Protein AF-A0A5J4VAH8-F1 (afdb_monomer)

Sequence (202 aa):
MVKESDIDEFEQAAEVLLKDISCELILAADEFYYQQFADSRIYVIIVKASDKFKKLHFPVDHSEKRLSIMAGAALSNDIHLSYVIVKQPLNIDKFKVAGVGDGIDVVPVEGEGTNMTTALHVNRLEKIVVPQVEKTRKRLKLSNETCALLYVDNCPSHTQDFKCAGYSQRWDDNGTCYEQVVHESLAAVREAIEADVLLIIN

Mean predicted aligned error: 11.88 Å

Organism: NCBI:txid222440

Radius of gyration: 21.64 Å; Cα contacts (8 Å, |Δi|>4): 263; chains: 1; bounding box: 50×42×66 Å

Secondary structure (DSSP, 8-state):
---HHHHHHHHHHHHHHHTT--GGGEEEEEEEEE-HHHHT--------GGGTTSPP------SS--EEEEEEEETT--BPPEEEEEESSP-HHHHHHTTPPBTTTEEEEEESSSS--HHHHHHHIIIIIHHHHHHHHHHHT--TTS--EEE----HHHHS--TTTTEEEEE-TTS-EEEEEE-S-HHHHHHHHHTT------

Foldseek 3Di:
DQDPVNVVVVVVVCCVVCPQADLLLAKEKEKDFDDCVQVPDDDDDDDDPVCPPPDDDDDGDPVARAKMWIWMAGSVRHTWAIEIEGEPPDDVVVCVVVVHDCLPRHPYDYDPGRDQALVSVVVCCVSIVVVSNVVVCVVVVHDLPRKGWYAYAQPCSNPPDPVPAQWDWDADPVGGTGTIIHRPDPPVVVVCVVPVPDDDDD

Solvent-accessible surface area (backbone atoms only — not comparable to full-atom values): 12219 Å² total; per-residue (Å²): 132,89,50,71,67,61,49,55,53,47,51,54,51,47,56,63,69,49,55,96,46,55,49,71,34,34,32,41,37,52,78,48,74,49,47,62,78,76,77,65,58,87,78,89,78,90,72,59,81,93,49,75,85,54,93,80,86,77,91,77,81,76,87,69,63,59,27,21,37,40,39,34,30,20,73,66,67,52,71,51,66,30,40,32,30,25,42,60,80,68,61,64,65,62,38,49,76,71,73,42,42,77,81,72,57,27,41,74,43,64,33,97,44,30,73,82,38,42,69,56,44,55,52,44,39,66,72,46,51,50,56,48,49,53,51,46,29,63,74,72,71,50,58,88,81,59,66,40,44,44,45,58,68,73,48,65,40,76,65,61,82,56,86,83,71,43,46,50,76,45,63,49,100,84,72,49,59,73,42,46,36,70,44,92,44,68,68,60,52,51,53,40,68,75,60,80,66,72,92,83,80,136

Nearest PDB structures (foldseek):
  5cr4-assembly1_A  TM=6.062E-01  e=2.561E-03  synthetic construct
  1vq1-assembly1_A  TM=4.730E-01  e=2.262E+00  Thermotoga maritima MSB8
  1sg9-assembly2_B  TM=2.851E-01  e=1.652E+00  Thermotoga maritima
  1vq1-assembly2_B  TM=2.886E-01  e=2.408E+00  Thermotoga maritima MSB8
  5l44-assembly2_B  TM=4.534E-01  e=5.449E+00  Astrosporangium hypotensionis K-26

pLDDT: mean 75.07, std 19.97, range [23.66, 95.94]

Structure (mmCIF, N/CA/C/O backbone):
data_AF-A0A5J4VAH8-F1
#
_entry.id   AF-A0A5J4VAH8-F1
#
loop_
_atom_site.group_PDB
_atom_site.id
_atom_site.type_symbol
_atom_site.label_atom_id
_atom_site.label_alt_id
_atom_site.label_comp_id
_atom_site.label_asym_id
_atom_site.label_entity_id
_atom_site.label_seq_id
_atom_site.pdbx_PDB_ins_code
_atom_site.Cartn_x
_atom_site.Cartn_y
_atom_site.Cartn_z
_atom_site.occupancy
_atom_site.B_iso_or_equiv
_atom_site.auth_seq_id
_atom_site.auth_comp_id
_atom_site.auth_asym_id
_atom_site.auth_atom_id
_atom_site.pdbx_PDB_model_num
ATOM 1 N N . MET A 1 1 ? 15.879 -18.354 11.701 1.00 52.25 1 MET A N 1
ATOM 2 C CA . MET A 1 1 ? 14.874 -19.424 11.854 1.00 52.25 1 MET A CA 1
ATOM 3 C C . MET A 1 1 ? 13.979 -18.965 12.984 1.00 52.25 1 MET A C 1
ATOM 5 O O . MET A 1 1 ? 14.528 -18.690 14.043 1.00 52.25 1 MET A O 1
ATOM 9 N N . VAL A 1 2 ? 12.692 -18.751 12.714 1.00 64.75 2 VAL A N 1
ATOM 10 C CA . VAL A 1 2 ? 11.717 -18.288 13.718 1.00 64.75 2 VAL A CA 1
ATOM 11 C C . VAL A 1 2 ? 11.535 -19.408 14.743 1.00 64.75 2 VAL A C 1
ATOM 13 O O . VAL A 1 2 ? 11.444 -20.573 14.343 1.00 64.75 2 VAL A O 1
ATOM 16 N N . LYS A 1 3 ? 11.589 -19.092 16.038 1.00 83.50 3 LYS A N 1
ATOM 17 C CA . LYS A 1 3 ? 11.353 -20.069 17.106 1.00 83.50 3 LYS A CA 1
ATOM 18 C C . LYS A 1 3 ? 9.853 -20.205 17.343 1.00 83.50 3 LYS A C 1
ATOM 20 O O . LYS A 1 3 ? 9.103 -19.273 17.105 1.00 83.50 3 LYS A O 1
ATOM 25 N N . GLU A 1 4 ? 9.435 -21.353 17.858 1.00 82.81 4 GLU A N 1
ATOM 26 C CA . GLU A 1 4 ? 8.035 -21.606 18.228 1.00 82.81 4 GLU A CA 1
ATOM 27 C C . GLU A 1 4 ? 7.532 -20.595 19.274 1.00 82.81 4 GLU A C 1
ATOM 29 O O . GLU A 1 4 ? 6.442 -20.063 19.129 1.00 82.81 4 GLU A O 1
ATOM 34 N N . SER A 1 5 ? 8.394 -20.197 20.219 1.00 76.12 5 SER A N 1
ATOM 35 C CA . SER A 1 5 ? 8.108 -19.113 21.171 1.00 76.12 5 SER A CA 1
ATOM 36 C C . SER A 1 5 ? 7.787 -17.777 20.499 1.00 76.12 5 SER A C 1
ATOM 38 O O . SER A 1 5 ? 6.912 -17.060 20.963 1.00 76.12 5 SER A O 1
ATOM 40 N N . ASP A 1 6 ? 8.472 -17.457 19.398 1.00 67.38 6 ASP A N 1
ATOM 41 C CA . ASP A 1 6 ? 8.257 -16.200 18.674 1.00 67.38 6 ASP A CA 1
ATOM 42 C C . ASP A 1 6 ? 6.887 -16.219 17.959 1.00 67.38 6 ASP A C 1
ATOM 44 O O . ASP A 1 6 ? 6.281 -15.174 17.732 1.00 67.38 6 ASP A O 1
ATOM 48 N N . ILE A 1 7 ? 6.393 -17.413 17.599 1.00 71.88 7 ILE A N 1
ATOM 49 C CA . ILE A 1 7 ? 5.064 -17.612 17.002 1.00 71.88 7 ILE A CA 1
ATOM 50 C C . ILE A 1 7 ? 3.987 -17.465 18.078 1.00 71.88 7 ILE A C 1
ATOM 52 O O . ILE A 1 7 ? 3.035 -16.721 17.867 1.00 71.88 7 ILE A O 1
ATOM 56 N N . ASP A 1 8 ? 4.159 -18.106 19.236 1.00 75.62 8 ASP A N 1
ATOM 57 C CA . ASP A 1 8 ? 3.203 -18.028 20.348 1.00 75.62 8 ASP A CA 1
ATOM 58 C C . ASP A 1 8 ? 3.044 -16.588 20.868 1.00 75.62 8 ASP A C 1
ATOM 60 O O . ASP A 1 8 ? 1.930 -16.141 21.153 1.00 75.62 8 ASP A O 1
ATOM 64 N N . GLU A 1 9 ? 4.151 -15.846 20.972 1.00 71.81 9 GLU A N 1
ATOM 65 C CA . GLU A 1 9 ? 4.146 -14.424 21.337 1.00 71.81 9 GLU A CA 1
ATOM 66 C C . GLU A 1 9 ? 3.391 -13.585 20.298 1.00 71.81 9 GLU A C 1
ATOM 68 O O . GLU A 1 9 ? 2.552 -12.754 20.655 1.00 71.81 9 GLU A O 1
ATOM 73 N N . PHE A 1 10 ? 3.632 -13.836 19.008 1.00 69.50 10 PHE A N 1
ATOM 74 C CA . PHE A 1 10 ? 2.924 -13.153 17.929 1.00 69.50 10 PHE A CA 1
ATOM 75 C C . PHE A 1 10 ? 1.423 -13.461 17.933 1.00 69.50 10 PHE A C 1
ATOM 77 O O . PHE A 1 10 ? 0.617 -12.546 17.777 1.00 69.50 10 PHE A O 1
ATOM 84 N N . GLU A 1 11 ? 1.028 -14.721 18.121 1.00 73.12 11 GLU A N 1
ATOM 85 C CA . GLU A 1 11 ? -0.381 -15.125 18.156 1.00 73.12 11 GLU A CA 1
ATOM 86 C C . GLU A 1 11 ? -1.122 -14.484 19.332 1.00 73.12 11 GLU A C 1
ATOM 88 O O . GLU A 1 11 ? -2.216 -13.951 19.143 1.00 73.12 11 GLU A O 1
ATOM 93 N N . GLN A 1 12 ? -0.510 -14.450 20.519 1.00 73.62 12 GLN A N 1
ATOM 94 C CA . GLN A 1 12 ? -1.087 -13.779 21.688 1.00 73.62 12 GLN A CA 1
ATOM 95 C C . GLN A 1 12 ? -1.220 -12.270 21.470 1.00 73.62 12 GLN A C 1
ATOM 97 O O . GLN A 1 12 ? -2.272 -11.692 21.753 1.00 73.62 12 GLN A O 1
ATOM 102 N N . ALA A 1 13 ? -0.181 -11.626 20.931 1.00 68.69 13 ALA A N 1
ATOM 103 C CA . ALA A 1 13 ? -0.234 -10.209 20.595 1.00 68.69 13 ALA A CA 1
ATOM 104 C C . ALA A 1 13 ? -1.329 -9.930 19.555 1.00 68.69 13 ALA A C 1
ATOM 106 O O . ALA A 1 13 ? -2.121 -9.006 19.730 1.00 68.69 13 ALA A O 1
ATOM 107 N N . ALA A 1 14 ? -1.428 -10.753 18.509 1.00 69.50 14 ALA A N 1
ATOM 108 C CA . ALA A 1 14 ? -2.456 -10.628 17.486 1.00 69.50 14 ALA A CA 1
ATOM 109 C C . ALA A 1 14 ? -3.865 -10.815 18.067 1.00 69.50 14 ALA A C 1
ATOM 111 O O . ALA A 1 14 ? -4.747 -10.016 17.770 1.00 69.50 14 ALA A O 1
ATOM 112 N N . GLU A 1 15 ? -4.092 -11.807 18.930 1.00 75.50 15 GLU A N 1
ATOM 113 C CA . GLU A 1 15 ? -5.398 -12.019 19.563 1.00 75.50 15 GLU A CA 1
ATOM 114 C C . GLU A 1 15 ? -5.832 -10.799 20.384 1.00 75.50 15 GLU A C 1
ATOM 116 O O . GLU A 1 15 ? -6.984 -10.372 20.298 1.00 75.50 15 GLU A O 1
ATOM 121 N N . VAL A 1 16 ? -4.908 -10.194 21.134 1.00 76.75 16 VAL A N 1
ATOM 122 C CA . VAL A 1 16 ? -5.182 -8.992 21.932 1.00 76.75 16 VAL A CA 1
ATOM 123 C C . VAL A 1 16 ? -5.398 -7.761 21.049 1.00 76.75 16 VAL A C 1
ATOM 125 O O . VAL A 1 16 ? -6.334 -7.002 21.297 1.00 76.75 16 VAL A O 1
ATOM 128 N N . LEU A 1 17 ? -4.565 -7.557 20.024 1.00 69.12 17 LEU A N 1
ATOM 129 C CA . LEU A 1 17 ? -4.606 -6.378 19.148 1.00 69.12 17 LEU A CA 1
ATOM 130 C C . LEU A 1 17 ? -5.814 -6.378 18.212 1.00 69.12 17 LEU A C 1
ATOM 132 O O . LEU A 1 17 ? -6.392 -5.327 17.946 1.00 69.12 17 LEU A O 1
ATOM 136 N N . LEU A 1 18 ? -6.196 -7.550 17.711 1.00 79.06 18 LEU A N 1
ATOM 137 C CA . LEU A 1 18 ? -7.311 -7.710 16.780 1.00 79.06 18 LEU A CA 1
ATOM 138 C C . LEU A 1 18 ? -8.657 -7.827 17.492 1.00 79.06 18 LEU A C 1
ATOM 140 O O . LEU A 1 18 ? -9.705 -7.781 16.839 1.00 79.06 18 LEU A O 1
ATOM 144 N N . LYS A 1 19 ? -8.643 -7.971 18.820 1.00 80.94 19 LYS A N 1
ATOM 145 C CA . LYS A 1 19 ? -9.853 -8.039 19.626 1.00 80.94 19 LYS A CA 1
ATOM 146 C C . LYS A 1 19 ? -10.717 -6.807 19.368 1.00 80.94 19 LYS A C 1
ATOM 148 O O . LYS A 1 19 ? -10.255 -5.674 19.435 1.00 80.94 19 LYS A O 1
ATOM 153 N N . ASP A 1 20 ? -11.987 -7.053 19.071 1.00 84.56 20 ASP A N 1
ATOM 154 C CA . ASP A 1 20 ? -13.002 -6.026 18.813 1.00 84.56 20 ASP A CA 1
ATOM 155 C C . ASP A 1 20 ? -12.782 -5.173 17.538 1.00 84.56 20 ASP A C 1
ATOM 157 O O . ASP A 1 20 ? -13.547 -4.235 17.292 1.00 84.56 20 ASP A O 1
ATOM 161 N N . ILE A 1 21 ? -11.818 -5.520 16.670 1.00 85.69 21 ILE A N 1
ATOM 162 C CA . ILE A 1 21 ? -11.663 -4.914 15.337 1.00 85.69 21 ILE A CA 1
ATOM 163 C C . ILE A 1 21 ? -12.368 -5.783 14.287 1.00 85.69 21 ILE A C 1
ATOM 165 O O . ILE A 1 21 ? -12.089 -6.970 14.131 1.00 85.69 21 ILE A O 1
ATOM 169 N N . SER A 1 22 ? -13.282 -5.180 13.522 1.00 90.38 22 SER A N 1
ATOM 170 C CA . SER A 1 22 ? -13.949 -5.859 12.401 1.00 90.38 22 SER A CA 1
ATOM 171 C C . SER A 1 22 ? -12.930 -6.277 11.340 1.00 90.38 22 SER A C 1
ATOM 173 O O . SER A 1 22 ? -12.066 -5.481 10.976 1.00 90.38 22 SER A O 1
ATOM 175 N N . CYS A 1 23 ? -13.063 -7.470 10.756 1.00 92.69 23 CYS A N 1
ATOM 176 C CA . CYS A 1 23 ? -12.150 -7.944 9.705 1.00 92.69 23 CYS A CA 1
ATOM 177 C C . CYS A 1 23 ? -12.138 -7.059 8.439 1.00 92.69 23 CYS A C 1
ATOM 179 O O . CYS A 1 23 ? -11.172 -7.034 7.683 1.00 92.69 23 CYS A O 1
ATOM 181 N N . GLU A 1 24 ? -13.190 -6.275 8.222 1.00 93.94 24 GLU A N 1
ATOM 182 C CA . GLU A 1 24 ? -13.323 -5.249 7.187 1.00 93.94 24 GLU A CA 1
ATOM 183 C C . GLU A 1 24 ? -12.497 -3.984 7.476 1.00 93.94 24 GLU A C 1
ATOM 185 O O . GLU A 1 24 ? -12.266 -3.184 6.570 1.00 93.94 24 GLU A O 1
ATOM 190 N N . LEU A 1 25 ? -12.076 -3.791 8.729 1.00 90.00 25 LEU A N 1
ATOM 191 C CA . LEU A 1 25 ? -11.219 -2.700 9.200 1.00 90.00 25 LEU A CA 1
ATOM 192 C C . LEU A 1 25 ? -9.787 -3.163 9.511 1.00 90.00 25 LEU A C 1
ATOM 194 O O . LEU A 1 25 ? -8.971 -2.343 9.923 1.00 90.00 25 LEU A O 1
ATOM 198 N N . ILE A 1 26 ? -9.476 -4.444 9.289 1.00 90.12 26 ILE A N 1
ATOM 199 C CA . ILE A 1 26 ? -8.111 -4.978 9.304 1.00 90.12 26 ILE A CA 1
ATOM 200 C C . ILE A 1 26 ? -7.623 -5.004 7.861 1.00 90.12 26 ILE A C 1
ATOM 202 O O . ILE A 1 26 ? -8.075 -5.820 7.060 1.00 90.12 26 ILE A O 1
ATOM 206 N N . LEU A 1 27 ? -6.723 -4.093 7.521 1.00 90.12 27 LEU A N 1
ATOM 207 C CA . LEU A 1 27 ? -6.193 -3.892 6.182 1.00 90.12 27 LEU A CA 1
ATOM 208 C C . LEU A 1 27 ? -4.768 -4.425 6.122 1.00 90.12 27 LEU A C 1
ATOM 210 O O . LEU A 1 27 ? -3.963 -4.122 6.993 1.00 90.12 27 LEU A O 1
ATOM 214 N N . ALA A 1 28 ? -4.435 -5.162 5.073 1.00 91.00 28 ALA A N 1
ATOM 215 C CA . ALA A 1 28 ? -3.066 -5.533 4.750 1.00 91.00 28 ALA A CA 1
ATOM 216 C C . ALA A 1 28 ? -2.692 -4.922 3.405 1.00 91.00 28 ALA A C 1
ATOM 218 O O . ALA A 1 28 ? -3.499 -4.906 2.469 1.00 91.00 28 ALA A O 1
ATOM 219 N N . ALA A 1 29 ? -1.481 -4.391 3.305 1.00 91.88 29 ALA A N 1
ATOM 220 C CA . ALA A 1 29 ? -0.979 -3.832 2.069 1.00 91.88 29 ALA A CA 1
ATOM 221 C C . ALA A 1 29 ? 0.525 -4.021 1.931 1.00 91.88 29 ALA A C 1
ATOM 223 O O . ALA A 1 29 ? 1.253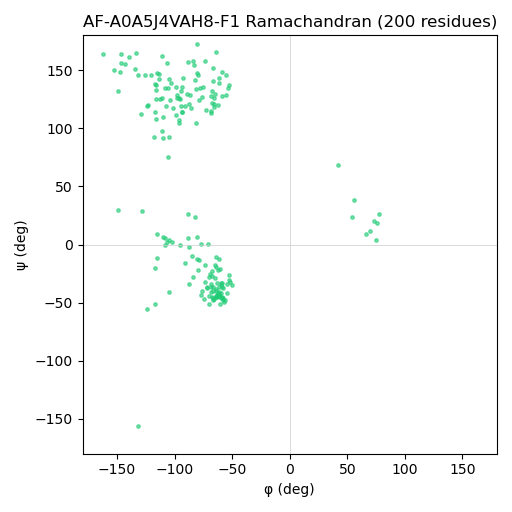 -3.992 2.919 1.00 91.88 29 ALA A O 1
ATOM 224 N N . ASP A 1 30 ? 0.967 -4.162 0.689 1.00 93.75 30 ASP A N 1
ATOM 225 C CA . ASP A 1 30 ? 2.370 -4.360 0.355 1.00 93.75 30 ASP A CA 1
ATOM 226 C C . ASP A 1 30 ? 2.721 -3.700 -0.984 1.00 93.75 30 ASP A C 1
ATOM 228 O O . ASP A 1 30 ? 1.850 -3.461 -1.836 1.00 93.75 30 ASP A O 1
ATOM 232 N N . GLU A 1 31 ? 4.005 -3.384 -1.146 1.00 91.62 31 GLU A N 1
ATOM 233 C CA . GLU A 1 31 ? 4.573 -2.757 -2.332 1.00 91.62 31 GLU A CA 1
ATOM 234 C C . GLU A 1 31 ? 5.204 -3.821 -3.235 1.00 91.62 31 GLU A C 1
ATOM 236 O O . GLU A 1 31 ? 6.068 -4.595 -2.826 1.00 91.62 31 GLU A O 1
ATOM 241 N N . PHE A 1 32 ? 4.842 -3.818 -4.516 1.00 89.75 32 PHE A N 1
ATOM 242 C CA . PHE A 1 32 ? 5.535 -4.614 -5.519 1.00 89.75 32 PHE A CA 1
ATOM 243 C C . PHE A 1 32 ? 5.871 -3.798 -6.761 1.00 89.75 32 PHE A C 1
ATOM 245 O O . PHE A 1 32 ? 5.139 -2.913 -7.209 1.00 89.75 32 PHE A O 1
ATOM 252 N N . TYR A 1 33 ? 7.012 -4.133 -7.356 1.00 87.62 33 TYR A N 1
ATOM 253 C CA . TYR A 1 33 ? 7.509 -3.462 -8.546 1.00 87.62 33 TYR A CA 1
ATOM 254 C C . TYR A 1 33 ? 7.065 -4.205 -9.790 1.00 87.62 33 TYR A C 1
ATOM 256 O O . TYR A 1 33 ? 7.191 -5.426 -9.885 1.00 87.62 33 TYR A O 1
ATOM 264 N N . TYR A 1 34 ? 6.594 -3.454 -10.779 1.00 81.06 34 TYR A N 1
ATOM 265 C CA . TYR A 1 34 ? 6.201 -4.025 -12.052 1.00 81.06 34 TYR A CA 1
ATOM 266 C C . TYR A 1 34 ? 7.146 -3.573 -13.157 1.00 81.06 34 TYR A C 1
ATOM 268 O O . TYR A 1 34 ? 7.351 -2.379 -13.404 1.00 81.06 34 TYR A O 1
ATOM 276 N N . GLN A 1 35 ? 7.712 -4.553 -13.858 1.00 73.75 35 GLN A N 1
ATOM 277 C CA . GLN A 1 35 ? 8.656 -4.321 -14.944 1.00 73.75 35 GLN A CA 1
ATOM 278 C C . GLN A 1 35 ? 8.266 -5.070 -16.223 1.00 73.75 35 GLN A C 1
ATOM 280 O O . GLN A 1 35 ? 9.126 -5.334 -17.052 1.00 73.75 35 GLN A O 1
ATOM 285 N N . GLN A 1 36 ? 6.972 -5.324 -16.462 1.00 63.09 36 GLN A N 1
ATOM 286 C CA . GLN A 1 36 ? 6.502 -6.124 -17.606 1.00 63.09 36 GLN A CA 1
ATOM 287 C C .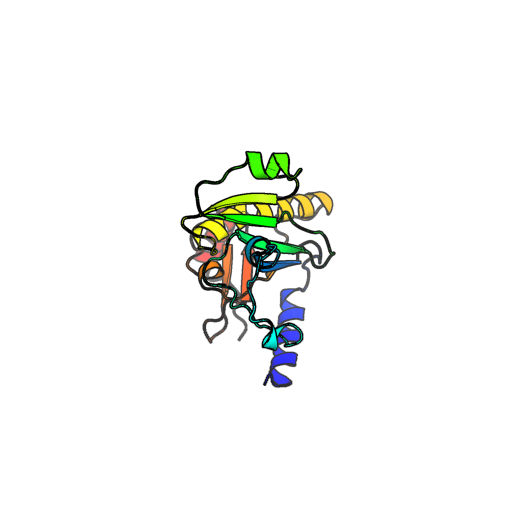 GLN A 1 36 ? 7.084 -5.693 -18.953 1.00 63.09 36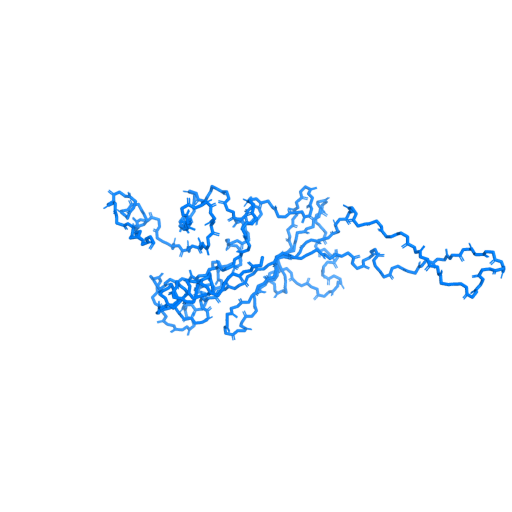 GLN A C 1
ATOM 289 O O . GLN A 1 36 ? 7.362 -6.544 -19.790 1.00 63.09 36 GLN A O 1
ATOM 294 N N . PHE A 1 37 ? 7.334 -4.399 -19.186 1.00 55.00 37 PHE A N 1
ATOM 295 C CA . PHE A 1 37 ? 7.988 -3.990 -20.429 1.00 55.00 37 PHE A CA 1
ATOM 296 C C . PHE A 1 37 ? 9.456 -4.426 -20.516 1.00 55.00 37 PHE A C 1
ATOM 298 O O . PHE A 1 37 ? 9.949 -4.520 -21.618 1.00 55.00 37 PHE A O 1
ATOM 305 N N . ALA A 1 38 ? 10.203 -4.650 -19.438 1.00 58.16 38 ALA A N 1
ATOM 306 C CA . ALA A 1 38 ? 11.508 -5.320 -19.501 1.00 58.16 38 ALA A CA 1
ATOM 307 C C . ALA A 1 38 ? 11.345 -6.837 -19.697 1.00 58.16 38 ALA A C 1
ATOM 309 O O . ALA A 1 38 ? 12.038 -7.413 -20.531 1.00 58.16 38 ALA A O 1
ATOM 310 N N . ASP A 1 39 ? 10.366 -7.443 -19.024 1.00 59.44 39 ASP A N 1
ATOM 311 C CA . ASP A 1 39 ? 10.211 -8.903 -18.976 1.00 59.44 39 ASP A CA 1
ATOM 312 C C . ASP A 1 39 ? 9.546 -9.513 -20.223 1.00 59.44 39 ASP A C 1
ATOM 314 O O . ASP A 1 39 ? 9.722 -10.695 -20.508 1.00 59.44 39 ASP A O 1
ATOM 318 N N . SER A 1 40 ? 8.783 -8.724 -20.989 1.00 61.53 40 SER A N 1
ATOM 319 C CA . SER A 1 40 ? 7.972 -9.212 -22.119 1.00 61.53 40 SER A CA 1
ATOM 320 C C . SER A 1 40 ? 8.395 -8.695 -23.498 1.00 61.53 40 SER A C 1
ATOM 322 O O . SER A 1 40 ? 7.676 -8.916 -24.477 1.00 61.53 40 SER A O 1
ATOM 324 N N . ARG A 1 41 ? 9.549 -8.013 -23.636 1.00 64.19 41 ARG A N 1
ATOM 325 C CA . ARG A 1 41 ? 9.975 -7.557 -24.976 1.00 64.19 41 ARG A CA 1
ATOM 326 C C . ARG A 1 41 ? 10.316 -8.739 -25.862 1.00 64.19 41 ARG A C 1
ATOM 328 O O . ARG A 1 41 ? 11.008 -9.673 -25.466 1.00 64.19 41 ARG A O 1
ATOM 335 N N . ILE A 1 42 ? 9.918 -8.616 -27.121 1.00 67.00 42 ILE A N 1
ATOM 336 C CA . ILE A 1 42 ? 10.449 -9.451 -28.189 1.00 67.00 42 ILE A CA 1
ATOM 337 C C . ILE A 1 42 ? 11.878 -8.979 -28.467 1.00 67.00 42 ILE A C 1
ATOM 339 O O . ILE A 1 42 ? 12.094 -7.851 -28.913 1.00 67.00 42 ILE A O 1
ATOM 343 N N . TYR A 1 43 ? 12.853 -9.848 -28.210 1.00 66.44 43 TYR A N 1
ATOM 344 C CA . TYR A 1 43 ? 14.249 -9.618 -28.565 1.00 66.44 43 TYR A CA 1
ATOM 345 C C . TYR A 1 43 ? 14.573 -10.343 -29.872 1.00 66.44 43 TYR A C 1
ATOM 347 O O . TYR A 1 43 ? 14.374 -11.552 -29.991 1.00 66.44 43 TYR A O 1
ATOM 355 N N . VAL A 1 44 ? 15.107 -9.614 -30.854 1.00 76.62 44 VAL A N 1
ATOM 356 C CA . VAL A 1 44 ? 15.743 -10.230 -32.025 1.00 76.62 44 VAL A CA 1
ATOM 357 C C . VAL A 1 44 ? 17.191 -10.515 -31.661 1.00 76.62 44 VAL A C 1
ATOM 359 O O . VAL A 1 44 ? 17.954 -9.598 -31.364 1.00 76.62 44 VAL A O 1
ATOM 362 N N . ILE A 1 45 ? 17.564 -11.791 -31.663 1.00 72.56 45 ILE A N 1
ATOM 363 C CA . ILE A 1 45 ? 18.880 -12.243 -31.212 1.00 72.56 45 ILE A CA 1
ATOM 364 C C . ILE A 1 45 ? 19.622 -12.869 -32.391 1.00 72.56 45 ILE A C 1
ATOM 366 O O . ILE A 1 45 ? 19.112 -13.764 -33.064 1.00 72.56 45 ILE A O 1
ATOM 370 N N . ILE A 1 46 ? 20.829 -12.376 -32.672 1.00 81.62 46 ILE A N 1
ATOM 371 C CA . ILE A 1 46 ? 21.706 -12.960 -33.690 1.00 81.62 46 ILE A CA 1
ATOM 372 C C . ILE A 1 46 ? 22.633 -13.937 -32.976 1.00 81.62 46 ILE A C 1
ATOM 374 O O . ILE A 1 46 ? 23.455 -13.539 -32.152 1.00 81.62 46 ILE A O 1
ATOM 378 N N . VAL A 1 47 ? 22.487 -15.223 -33.283 1.00 82.06 47 VAL A N 1
ATOM 379 C CA . VAL A 1 47 ? 23.254 -16.308 -32.660 1.00 82.06 47 VAL A CA 1
ATOM 380 C C . VAL A 1 47 ? 24.137 -16.977 -33.702 1.00 82.06 47 VAL A C 1
ATOM 382 O O . VAL A 1 47 ? 23.772 -17.067 -34.877 1.00 82.06 47 VAL A O 1
ATOM 385 N N . LYS A 1 48 ? 25.311 -17.467 -33.291 1.00 85.62 48 LYS A N 1
ATOM 386 C CA . LYS A 1 48 ? 26.141 -18.293 -34.176 1.00 85.62 48 LYS A CA 1
ATOM 387 C C . LYS A 1 48 ? 25.366 -19.556 -34.543 1.00 85.62 48 LYS A C 1
ATOM 389 O O . LYS A 1 48 ? 24.686 -20.135 -33.699 1.00 85.62 48 LYS A O 1
ATOM 394 N N . ALA A 1 49 ? 25.522 -20.028 -35.780 1.00 88.12 49 ALA A N 1
ATOM 395 C CA . ALA A 1 49 ? 24.851 -21.244 -36.245 1.00 88.12 49 ALA A CA 1
ATOM 396 C C . ALA A 1 49 ? 25.125 -22.461 -35.334 1.00 88.12 49 ALA A C 1
ATOM 398 O O . ALA A 1 49 ? 24.232 -23.276 -35.111 1.00 88.12 49 ALA A O 1
ATOM 399 N N . SER A 1 50 ? 26.326 -22.534 -34.748 1.00 93.12 50 SER A N 1
ATOM 400 C CA . SER A 1 50 ? 26.738 -23.570 -33.789 1.00 93.12 50 SER A CA 1
ATOM 401 C C . SER A 1 50 ? 25.954 -23.576 -32.473 1.00 93.12 50 SER A C 1
ATOM 403 O O . SER A 1 50 ? 25.968 -24.578 -31.763 1.00 93.12 50 SER A O 1
ATOM 405 N N . ASP A 1 51 ? 25.282 -22.477 -32.131 1.00 89.06 51 ASP A N 1
ATOM 406 C CA . ASP A 1 51 ? 24.611 -22.285 -30.843 1.00 89.06 51 ASP A CA 1
ATOM 407 C C . ASP A 1 51 ? 23.078 -22.281 -30.970 1.00 89.06 51 ASP A C 1
ATOM 409 O O . ASP A 1 51 ? 22.386 -22.069 -29.979 1.00 89.06 51 ASP A O 1
ATOM 413 N N . LYS A 1 52 ? 22.531 -22.573 -32.162 1.00 84.06 52 LYS A N 1
ATOM 414 C CA . LYS A 1 52 ? 21.086 -22.515 -32.469 1.00 84.06 52 LYS A CA 1
ATOM 415 C C . LYS A 1 52 ? 20.199 -23.312 -31.500 1.00 84.06 52 LYS A C 1
ATOM 417 O O . LYS A 1 52 ? 19.051 -22.940 -31.287 1.00 84.06 52 LYS A O 1
ATOM 422 N N . PHE A 1 53 ? 20.716 -24.405 -30.938 1.00 86.81 53 PHE A N 1
ATOM 423 C CA . PHE A 1 53 ? 19.978 -25.285 -30.023 1.00 86.81 53 PHE A CA 1
ATOM 424 C C . PHE A 1 53 ? 20.439 -25.180 -28.567 1.00 86.81 53 PHE A C 1
ATOM 426 O O . PHE A 1 53 ? 19.993 -25.954 -27.721 1.00 86.81 53 PHE A O 1
ATOM 433 N N . LYS A 1 54 ? 21.350 -24.255 -28.254 1.00 89.31 54 LYS A N 1
ATOM 434 C CA . LYS A 1 54 ? 21.793 -24.046 -26.876 1.00 89.31 54 LYS A CA 1
ATOM 435 C C . LYS A 1 54 ? 20.776 -23.200 -26.125 1.00 89.31 54 LYS A C 1
ATOM 437 O O . LYS A 1 54 ? 20.154 -22.301 -26.687 1.00 89.31 54 LYS A O 1
ATOM 442 N N . LYS A 1 55 ? 20.650 -23.460 -24.823 1.00 86.44 55 LYS A N 1
ATOM 443 C CA . LYS A 1 55 ? 19.942 -22.558 -23.916 1.00 86.44 55 LYS A CA 1
ATOM 444 C C . LYS A 1 55 ? 20.732 -21.252 -23.830 1.00 86.44 55 LYS A C 1
ATOM 446 O O . LYS A 1 55 ? 21.906 -21.265 -23.464 1.00 86.44 55 LYS A O 1
ATOM 451 N N . LEU A 1 56 ? 20.093 -20.147 -24.195 1.00 80.38 56 LEU A N 1
ATOM 452 C CA . LEU A 1 56 ? 20.674 -18.810 -24.135 1.00 80.38 56 LEU A CA 1
ATOM 453 C C . LEU A 1 56 ? 20.102 -18.074 -22.928 1.00 80.38 56 LEU A C 1
ATOM 455 O O . LEU A 1 56 ? 18.910 -18.174 -22.642 1.00 80.38 56 LEU A O 1
ATOM 459 N N . HIS A 1 57 ? 20.963 -17.345 -22.227 1.00 80.56 57 HIS A N 1
ATOM 460 C CA . HIS A 1 57 ? 20.586 -16.511 -21.094 1.00 80.56 57 HIS A CA 1
ATOM 461 C C . HIS A 1 57 ? 20.748 -15.047 -21.497 1.00 80.56 57 HIS A C 1
ATOM 463 O O . HIS A 1 57 ? 21.820 -14.653 -21.956 1.00 80.56 57 HIS A O 1
ATOM 469 N N . PHE A 1 58 ? 19.686 -14.260 -21.332 1.00 73.50 58 PHE A N 1
ATOM 470 C CA . PHE A 1 58 ? 19.707 -12.821 -21.576 1.00 73.50 58 PHE A CA 1
ATOM 471 C C . PHE A 1 58 ? 19.743 -12.091 -20.239 1.00 73.50 58 PHE A C 1
ATOM 473 O O . PHE A 1 58 ? 18.872 -12.347 -19.406 1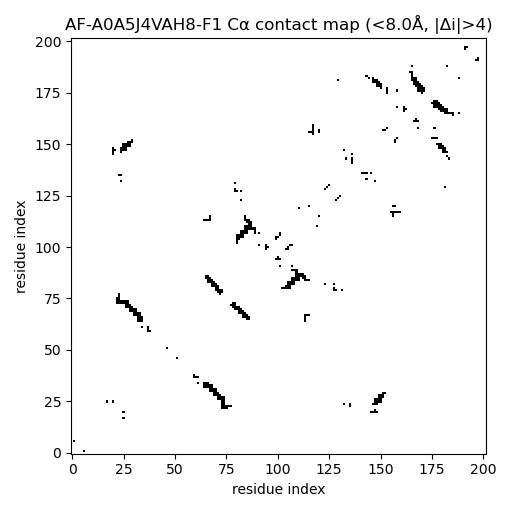.00 73.50 58 PHE A O 1
ATOM 480 N N . PRO A 1 59 ? 20.730 -11.209 -20.007 1.00 72.69 59 PRO A N 1
ATOM 481 C CA . PRO A 1 59 ? 20.704 -10.362 -18.832 1.00 72.69 59 PRO A CA 1
ATOM 482 C C . PRO A 1 59 ? 19.547 -9.371 -18.979 1.00 72.69 59 PRO A C 1
ATOM 484 O O . PRO A 1 59 ? 19.485 -8.615 -19.950 1.00 72.69 59 PRO A O 1
ATOM 487 N N . VAL A 1 60 ? 18.626 -9.398 -18.020 1.00 70.62 60 VAL A N 1
ATOM 488 C CA . VAL A 1 60 ? 17.596 -8.372 -17.870 1.00 70.62 60 VAL A CA 1
ATOM 489 C C . VAL A 1 60 ? 18.100 -7.385 -16.829 1.00 70.62 60 VAL A C 1
ATOM 491 O O . VAL A 1 60 ? 18.514 -7.772 -15.737 1.00 70.62 60 VAL A O 1
ATOM 494 N N . ASP A 1 61 ? 18.117 -6.108 -17.199 1.00 70.31 61 ASP A N 1
ATOM 495 C CA . ASP A 1 61 ? 18.466 -5.041 -16.273 1.00 70.31 61 ASP A CA 1
ATOM 496 C C . ASP A 1 61 ? 17.248 -4.684 -15.411 1.00 70.31 61 ASP A C 1
ATOM 498 O O . ASP A 1 61 ? 16.302 -4.025 -15.856 1.00 70.31 61 ASP A O 1
ATOM 502 N N . HIS A 1 62 ? 17.286 -5.140 -14.163 1.00 66.25 62 HIS A N 1
ATOM 503 C CA . HIS A 1 62 ? 16.274 -4.847 -13.152 1.00 66.25 62 HIS A CA 1
ATOM 504 C C . HIS A 1 62 ? 16.564 -3.560 -12.365 1.00 66.25 62 HIS A C 1
ATOM 506 O O . HIS A 1 62 ? 15.840 -3.245 -11.422 1.00 66.25 62 HIS A O 1
ATOM 512 N N . SER A 1 63 ? 17.603 -2.796 -12.727 1.00 68.81 63 SER A N 1
ATOM 513 C CA . SER A 1 63 ? 17.951 -1.561 -12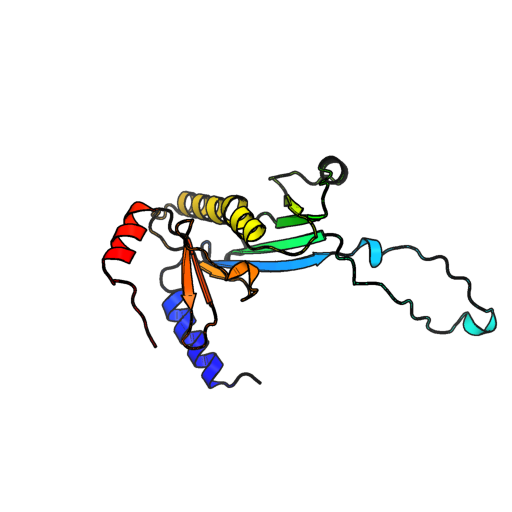.014 1.00 68.81 63 SER A CA 1
ATOM 514 C C . SER A 1 63 ? 16.904 -0.456 -12.186 1.00 68.81 63 SER A C 1
ATOM 516 O O . SER A 1 63 ? 16.731 0.367 -11.287 1.00 68.81 63 SER A O 1
ATOM 518 N N . GLU A 1 64 ? 16.150 -0.454 -13.293 1.00 64.88 64 GLU A N 1
ATOM 519 C CA . GLU A 1 64 ? 15.118 0.552 -13.556 1.00 64.88 64 GLU A CA 1
ATOM 520 C C . GLU A 1 64 ? 13.700 -0.001 -13.340 1.00 64.88 64 GLU A C 1
ATOM 522 O O . GLU A 1 64 ? 13.049 -0.535 -14.249 1.00 64.88 64 GLU A O 1
ATOM 527 N N . LYS A 1 65 ? 13.195 0.179 -12.115 1.00 66.69 65 LYS A N 1
ATOM 528 C CA . LYS A 1 65 ? 11.784 -0.017 -11.756 1.00 66.69 65 LYS A CA 1
ATOM 529 C C . LYS A 1 65 ? 10.914 0.968 -12.540 1.00 66.69 65 LYS A C 1
ATOM 531 O O . LYS A 1 65 ? 11.077 2.182 -12.411 1.00 66.69 65 LYS A O 1
ATOM 536 N N . ARG A 1 66 ? 9.981 0.456 -13.346 1.00 75.69 66 ARG A N 1
ATOM 537 C CA . ARG A 1 66 ? 9.168 1.280 -14.265 1.00 75.69 66 ARG A CA 1
ATOM 538 C C . ARG A 1 66 ? 7.906 1.834 -13.632 1.00 75.69 66 ARG A C 1
ATOM 540 O O . ARG A 1 66 ? 7.498 2.941 -13.969 1.00 75.69 66 ARG A O 1
ATOM 547 N N . LEU A 1 67 ? 7.318 1.070 -12.726 1.00 85.88 67 LEU A N 1
ATOM 548 C CA . LEU A 1 67 ? 6.245 1.513 -11.857 1.00 85.88 67 LEU A CA 1
ATOM 549 C C . LEU A 1 67 ? 6.281 0.685 -10.574 1.00 85.88 67 LEU A C 1
ATOM 551 O O . LEU A 1 67 ? 6.710 -0.475 -10.590 1.00 85.88 67 LEU A O 1
ATOM 555 N N . SER A 1 68 ? 5.845 1.296 -9.485 1.00 91.62 68 SER A N 1
ATOM 556 C CA . SER A 1 68 ? 5.590 0.601 -8.231 1.00 91.62 68 SER A CA 1
ATOM 557 C C . SER A 1 68 ? 4.106 0.623 -7.927 1.00 91.62 68 SER A C 1
ATOM 559 O O . SER A 1 68 ? 3.424 1.606 -8.227 1.00 91.62 68 SER A O 1
ATOM 561 N N . ILE A 1 69 ? 3.605 -0.475 -7.377 1.00 93.31 69 ILE A N 1
ATOM 562 C CA . ILE A 1 69 ? 2.211 -0.631 -6.996 1.00 93.31 69 ILE A CA 1
ATOM 563 C C . ILE A 1 69 ? 2.172 -0.986 -5.520 1.00 93.31 69 ILE A C 1
ATOM 565 O O . ILE A 1 69 ? 2.675 -2.029 -5.117 1.00 93.31 69 ILE A O 1
ATOM 569 N N . MET A 1 70 ? 1.520 -0.139 -4.733 1.00 94.19 70 MET A N 1
ATOM 570 C CA . MET A 1 70 ? 1.116 -0.478 -3.377 1.00 94.19 70 MET A CA 1
ATOM 571 C C . MET A 1 70 ? -0.337 -0.940 -3.435 1.00 94.19 70 MET A C 1
ATOM 573 O O . MET A 1 70 ? -1.255 -0.131 -3.623 1.00 94.19 70 MET A O 1
ATOM 577 N N . ALA A 1 71 ? -0.540 -2.248 -3.319 1.00 93.56 71 ALA A N 1
ATOM 578 C CA . ALA A 1 71 ? -1.861 -2.859 -3.304 1.00 93.56 71 ALA A CA 1
ATOM 579 C C . ALA A 1 71 ? -2.206 -3.309 -1.889 1.00 93.56 71 ALA A C 1
ATOM 581 O O . ALA A 1 71 ? -1.332 -3.544 -1.060 1.00 93.56 71 ALA A O 1
ATOM 582 N N . GLY A 1 72 ? -3.495 -3.433 -1.606 1.00 92.69 72 GLY A N 1
ATOM 583 C CA . GLY A 1 72 ? -3.936 -3.960 -0.330 1.00 92.69 72 GLY A CA 1
ATOM 584 C C . GLY A 1 72 ? -5.378 -4.414 -0.361 1.00 92.69 72 GLY A C 1
ATOM 585 O O . GLY A 1 72 ? -6.147 -4.046 -1.251 1.00 92.69 72 GLY A O 1
ATOM 586 N N . ALA A 1 73 ? -5.733 -5.195 0.644 1.00 94.81 73 ALA A N 1
ATOM 587 C CA . ALA A 1 73 ? -7.078 -5.690 0.859 1.00 94.81 73 ALA A CA 1
ATOM 588 C C . ALA A 1 73 ? -7.384 -5.718 2.356 1.00 94.81 73 ALA A C 1
ATOM 590 O O . ALA A 1 73 ? -6.480 -5.785 3.191 1.00 94.81 73 ALA A O 1
ATOM 591 N N . ALA A 1 74 ? -8.663 -5.653 2.695 1.00 94.00 74 ALA A N 1
ATOM 592 C CA . ALA A 1 74 ? -9.120 -5.997 4.028 1.00 94.00 74 ALA A CA 1
ATOM 593 C C . ALA A 1 74 ? -9.078 -7.519 4.228 1.00 94.00 74 ALA A C 1
ATOM 595 O O . ALA A 1 74 ? -9.182 -8.280 3.264 1.00 94.00 74 ALA A O 1
ATOM 596 N N . LEU A 1 75 ? -9.020 -7.979 5.477 1.00 92.25 75 LEU A N 1
ATOM 597 C CA . LEU A 1 75 ? -9.093 -9.407 5.812 1.00 92.25 75 LEU A CA 1
ATOM 598 C C . LEU A 1 75 ? -10.433 -10.042 5.385 1.00 92.25 75 LEU A C 1
ATOM 600 O O . LEU A 1 75 ? -10.519 -11.242 5.146 1.00 92.25 75 LEU A O 1
ATOM 604 N N . SER A 1 76 ? -11.466 -9.218 5.208 1.00 92.56 76 SER A N 1
ATOM 605 C CA . SER A 1 76 ? -12.744 -9.585 4.575 1.00 92.56 76 SER A CA 1
ATOM 606 C C . SER A 1 76 ? -12.680 -9.827 3.053 1.00 92.56 76 SER A C 1
ATOM 608 O O . SER A 1 76 ? -13.703 -10.145 2.449 1.00 92.56 76 SER A O 1
ATOM 610 N N . ASN A 1 77 ? -11.503 -9.695 2.428 1.00 89.25 77 ASN A N 1
ATOM 611 C CA . ASN A 1 77 ? -11.247 -9.709 0.980 1.00 89.25 77 ASN A CA 1
ATOM 612 C C . ASN A 1 77 ? -11.771 -8.496 0.190 1.00 89.25 77 ASN A C 1
ATOM 614 O O . ASN A 1 77 ? -11.753 -8.519 -1.043 1.00 89.25 77 ASN A O 1
ATOM 618 N N . ASP A 1 78 ? -12.193 -7.417 0.855 1.00 90.06 78 ASP A N 1
ATOM 619 C CA . ASP A 1 78 ? -12.482 -6.153 0.171 1.00 90.06 78 ASP A CA 1
ATOM 620 C C . ASP A 1 78 ? -11.172 -5.535 -0.357 1.00 90.06 78 ASP A C 1
ATOM 622 O O . ASP A 1 78 ? -10.301 -5.133 0.414 1.00 90.06 78 ASP A O 1
ATOM 626 N N . ILE A 1 79 ? -11.018 -5.467 -1.683 1.00 88.38 79 ILE A N 1
ATOM 627 C CA . ILE A 1 79 ? -9.812 -4.945 -2.345 1.00 88.38 79 ILE A CA 1
ATOM 628 C C . ILE A 1 79 ? -9.850 -3.413 -2.382 1.00 88.38 79 ILE A C 1
ATOM 630 O O . ILE A 1 79 ? -10.860 -2.810 -2.755 1.00 88.38 79 ILE A O 1
ATOM 634 N N . HIS A 1 80 ? -8.733 -2.775 -2.030 1.00 85.75 80 HIS A N 1
ATOM 635 C CA . HIS A 1 80 ? -8.574 -1.324 -2.110 1.00 85.75 80 HIS A CA 1
ATOM 636 C C . HIS A 1 80 ? -8.063 -0.897 -3.486 1.00 85.75 80 HIS A C 1
ATOM 638 O O . HIS A 1 80 ? -7.399 -1.666 -4.184 1.00 85.75 80 HIS A O 1
ATOM 644 N N . LEU A 1 81 ? -8.310 0.365 -3.850 1.00 92.62 81 LEU A N 1
ATOM 645 C CA . LEU A 1 81 ? -7.654 0.958 -5.013 1.00 92.62 81 LEU A CA 1
ATOM 646 C C . LEU A 1 81 ? -6.138 0.809 -4.880 1.00 92.62 81 LEU A C 1
ATOM 648 O O . LEU A 1 81 ? -5.564 1.075 -3.822 1.00 92.62 81 LEU A O 1
ATOM 652 N N . SER A 1 82 ? -5.491 0.394 -5.964 1.00 94.44 82 SER A N 1
ATOM 653 C CA . SER A 1 82 ? -4.034 0.306 -5.994 1.00 94.44 82 SER A CA 1
ATOM 654 C C . SER A 1 82 ? -3.431 1.701 -6.121 1.00 94.44 82 SER A C 1
ATOM 656 O O . SER A 1 82 ? -3.881 2.505 -6.939 1.00 94.44 82 SER A O 1
ATOM 658 N N . TYR A 1 83 ? -2.394 1.987 -5.339 1.00 95.94 83 TYR A N 1
ATOM 659 C CA . TYR A 1 83 ? -1.635 3.231 -5.435 1.00 95.94 83 TYR A CA 1
ATOM 660 C C . TYR A 1 83 ? -0.435 3.011 -6.355 1.00 95.94 83 TYR A C 1
ATOM 662 O O . TYR A 1 83 ? 0.439 2.202 -6.044 1.00 95.94 83 TYR A O 1
ATOM 670 N N . VAL A 1 84 ? -0.412 3.682 -7.506 1.00 94.88 84 VAL A N 1
ATOM 671 C CA . VAL A 1 84 ? 0.561 3.418 -8.574 1.00 94.88 84 VAL A CA 1
ATOM 672 C C . VAL A 1 84 ? 1.535 4.580 -8.686 1.00 94.88 84 VAL A C 1
ATOM 674 O O . VAL A 1 84 ? 1.175 5.654 -9.160 1.00 94.88 84 VAL A O 1
ATOM 677 N N . ILE A 1 85 ? 2.785 4.354 -8.295 1.00 94.62 85 ILE A N 1
ATOM 678 C CA . ILE A 1 85 ? 3.853 5.347 -8.380 1.00 94.62 85 ILE A CA 1
ATOM 679 C C . ILE A 1 85 ? 4.548 5.199 -9.730 1.00 94.62 85 ILE A C 1
ATOM 681 O O . ILE A 1 85 ? 5.139 4.158 -10.040 1.00 94.62 85 ILE A O 1
ATOM 685 N N . VAL A 1 86 ? 4.512 6.261 -10.528 1.00 91.69 86 VAL A N 1
ATOM 686 C CA . VAL A 1 86 ? 5.273 6.362 -11.773 1.00 91.69 86 VAL A CA 1
ATOM 687 C C . VAL A 1 86 ? 6.336 7.441 -11.657 1.00 91.69 86 VAL A C 1
ATOM 689 O O . VAL A 1 86 ? 6.143 8.476 -11.022 1.00 91.69 86 VAL A O 1
ATOM 692 N N . LYS A 1 87 ? 7.466 7.219 -12.324 1.00 90.00 87 LYS A N 1
ATOM 693 C CA . LYS A 1 87 ? 8.485 8.255 -12.450 1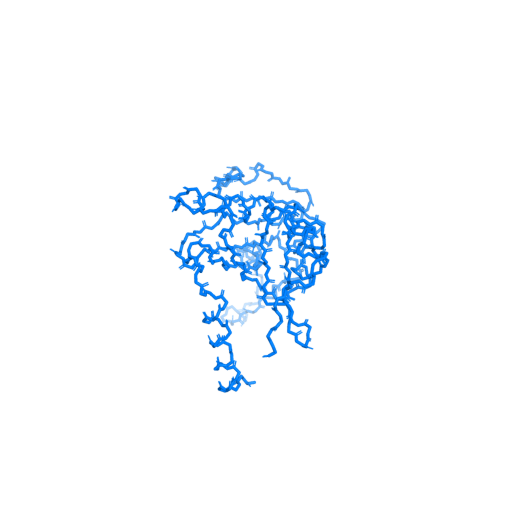.00 90.00 87 LYS A CA 1
ATOM 694 C C . LYS A 1 87 ? 7.926 9.418 -13.268 1.00 90.00 87 LYS A C 1
ATOM 696 O O . LYS A 1 87 ? 7.401 9.201 -14.362 1.00 90.00 87 LYS A O 1
ATOM 701 N N . GLN A 1 88 ? 8.068 10.630 -12.746 1.00 89.50 88 GLN A N 1
ATOM 702 C CA . GLN A 1 88 ? 7.610 11.846 -13.405 1.00 89.50 88 GLN A CA 1
ATOM 703 C C . GLN A 1 88 ? 8.201 12.011 -14.826 1.00 89.50 88 GLN A C 1
ATOM 705 O O . GLN A 1 88 ? 9.364 11.652 -15.058 1.00 89.50 88 GLN A O 1
ATOM 710 N N . PRO A 1 89 ? 7.438 12.587 -15.777 1.00 90.69 89 PRO A N 1
ATOM 711 C CA . PRO A 1 89 ? 6.064 13.076 -15.611 1.00 90.69 89 PRO A CA 1
ATOM 712 C C . PRO A 1 89 ? 5.010 11.960 -15.731 1.00 90.69 89 PRO A C 1
ATOM 714 O O . PRO A 1 89 ? 5.102 11.092 -16.608 1.00 90.69 89 PRO A O 1
ATOM 717 N N . LEU A 1 90 ? 3.964 12.020 -14.901 1.00 89.25 90 LEU A N 1
ATOM 718 C CA . LEU A 1 90 ? 2.801 11.137 -15.035 1.00 89.25 90 LEU A CA 1
ATOM 719 C C . LEU A 1 90 ? 2.001 11.479 -16.302 1.00 89.25 90 LEU A C 1
ATOM 721 O O . LEU A 1 90 ? 1.592 12.614 -16.528 1.00 89.25 90 LEU A O 1
ATOM 725 N N . ASN A 1 91 ? 1.737 10.467 -17.132 1.00 89.00 91 ASN A N 1
ATOM 726 C CA . ASN A 1 91 ? 0.892 10.589 -18.317 1.00 89.00 91 ASN A CA 1
ATOM 727 C C . ASN A 1 91 ? -0.422 9.825 -18.106 1.00 89.00 91 ASN A C 1
ATOM 729 O O . ASN A 1 91 ? -0.509 8.634 -18.407 1.00 89.00 91 ASN A O 1
ATOM 733 N N . ILE A 1 92 ? -1.438 10.527 -17.600 1.00 89.19 92 ILE A N 1
ATOM 734 C CA . ILE A 1 92 ? -2.778 9.977 -17.337 1.00 89.19 92 ILE A CA 1
ATOM 735 C C . ILE A 1 92 ? -3.440 9.427 -18.608 1.00 89.19 92 ILE A C 1
ATOM 737 O O . ILE A 1 92 ? -4.165 8.434 -18.546 1.00 89.19 92 ILE A O 1
ATOM 741 N N . ASP A 1 93 ? -3.181 10.014 -19.777 1.00 89.12 93 ASP A N 1
ATOM 742 C CA . ASP A 1 93 ? -3.812 9.561 -21.020 1.00 89.12 93 ASP A CA 1
ATOM 743 C C . ASP A 1 93 ? -3.382 8.140 -21.400 1.00 89.12 93 ASP A C 1
ATOM 745 O O . ASP A 1 93 ? -4.181 7.391 -21.958 1.00 89.12 93 ASP A O 1
ATOM 749 N N . LYS A 1 94 ? -2.170 7.707 -21.020 1.00 85.38 94 LYS A N 1
ATOM 750 C CA . LYS A 1 94 ? -1.756 6.303 -21.184 1.00 85.38 94 LYS A CA 1
ATOM 751 C C . LYS A 1 94 ? -2.603 5.340 -20.353 1.00 85.38 94 LYS A C 1
ATOM 753 O O . LYS A 1 94 ? -2.923 4.263 -20.847 1.00 85.38 94 LYS A O 1
ATOM 758 N N . PHE A 1 95 ? -2.979 5.724 -19.134 1.00 86.31 95 PHE A N 1
ATOM 759 C CA . PHE A 1 95 ? -3.870 4.923 -18.290 1.00 86.31 95 PHE A CA 1
ATOM 760 C C . PHE A 1 95 ? -5.270 4.860 -18.904 1.00 86.31 95 PHE A C 1
ATOM 762 O O . PHE A 1 95 ? -5.800 3.769 -19.097 1.00 86.31 95 PHE A O 1
ATOM 769 N N . LYS A 1 96 ? -5.808 6.001 -19.352 1.00 87.00 96 LYS A N 1
ATOM 770 C CA . LYS A 1 96 ? -7.112 6.059 -20.032 1.00 87.00 96 LYS A CA 1
ATOM 771 C C . LYS A 1 96 ? -7.162 5.201 -21.295 1.00 87.00 96 LYS A C 1
ATOM 773 O O . LYS A 1 96 ? -8.124 4.468 -21.492 1.00 87.00 96 LYS A O 1
ATOM 778 N N . VAL A 1 97 ? -6.133 5.268 -22.144 1.00 88.31 97 VAL A N 1
ATOM 779 C CA . VAL A 1 97 ? -6.036 4.443 -23.363 1.00 88.31 97 VAL A CA 1
ATOM 780 C C . VAL A 1 97 ? -5.967 2.952 -23.021 1.00 88.31 97 VAL A C 1
ATOM 782 O O . VAL A 1 97 ? -6.512 2.137 -23.760 1.00 88.31 97 VAL A O 1
ATOM 785 N N . ALA A 1 98 ? -5.351 2.594 -21.892 1.00 83.31 98 ALA A N 1
ATOM 786 C CA . ALA A 1 98 ? -5.340 1.230 -21.370 1.00 83.31 98 ALA A CA 1
ATOM 787 C C . ALA A 1 98 ? -6.658 0.818 -20.678 1.00 83.31 98 ALA A C 1
ATOM 789 O O . ALA A 1 98 ? -6.757 -0.308 -20.200 1.00 83.31 98 ALA A O 1
ATOM 790 N N . GLY A 1 99 ? -7.660 1.702 -20.624 1.00 89.88 99 GLY A N 1
ATOM 791 C CA . GLY A 1 99 ? -8.936 1.453 -19.953 1.00 89.88 99 GLY A CA 1
ATOM 792 C C . GLY A 1 99 ? -8.869 1.536 -18.427 1.00 89.88 99 GLY A C 1
ATOM 793 O O . GLY A 1 99 ? -9.761 1.016 -17.773 1.00 89.88 99 GLY A O 1
ATOM 794 N N . VAL A 1 100 ? -7.830 2.166 -17.870 1.00 88.88 100 VAL A N 1
ATOM 795 C CA . VAL A 1 100 ? -7.613 2.321 -16.425 1.00 88.88 100 VAL A CA 1
ATOM 796 C C . VAL A 1 100 ? -8.009 3.734 -15.991 1.00 88.88 100 VAL A C 1
ATOM 798 O O . VAL A 1 100 ? -7.422 4.724 -16.440 1.00 88.88 100 VAL A O 1
ATOM 801 N N . GLY A 1 101 ? -9.010 3.830 -15.122 1.00 90.00 101 GLY A N 1
ATOM 802 C CA . GLY A 1 101 ? -9.539 5.065 -14.558 1.00 90.00 101 GLY A CA 1
ATOM 803 C C . GLY A 1 101 ? -8.833 5.493 -13.270 1.00 90.00 101 GLY A C 1
ATOM 804 O O . GLY A 1 101 ? -8.725 4.723 -12.314 1.00 90.00 101 GLY A O 1
ATOM 805 N N . ASP A 1 102 ? -8.411 6.757 -13.232 1.00 90.88 102 ASP A N 1
ATOM 806 C CA . ASP A 1 102 ? -7.914 7.424 -12.023 1.00 90.88 102 ASP A CA 1
ATOM 807 C C . ASP A 1 102 ? -9.038 7.576 -10.984 1.00 90.88 102 ASP A C 1
ATOM 809 O O . ASP A 1 102 ? -10.120 8.082 -11.293 1.00 90.88 102 ASP A O 1
ATOM 813 N N . GLY A 1 103 ? -8.792 7.088 -9.768 1.00 88.19 103 GLY A N 1
ATOM 814 C CA . GLY A 1 103 ? -9.742 7.074 -8.657 1.00 88.19 103 GLY A CA 1
ATOM 815 C C . GLY A 1 103 ? -10.843 6.017 -8.780 1.00 88.19 103 GLY A C 1
ATOM 816 O O . GLY A 1 103 ? -11.734 5.977 -7.933 1.00 88.19 103 GLY A O 1
ATOM 817 N N . ILE A 1 104 ? -10.795 5.172 -9.818 1.00 87.69 104 ILE A N 1
ATOM 818 C CA . ILE A 1 104 ? -11.781 4.109 -10.080 1.00 87.69 104 ILE A CA 1
ATOM 819 C C . ILE A 1 104 ? -11.122 2.736 -10.026 1.00 87.69 104 ILE A C 1
ATOM 821 O O . ILE A 1 104 ? -11.603 1.860 -9.314 1.00 87.69 104 ILE A O 1
ATOM 825 N N . ASP A 1 105 ? -10.026 2.563 -10.762 1.00 90.75 105 ASP A N 1
ATOM 826 C CA . ASP A 1 105 ? -9.275 1.307 -10.812 1.00 90.75 105 ASP A CA 1
ATOM 827 C C . ASP A 1 105 ? -7.980 1.428 -10.001 1.00 90.75 105 ASP A C 1
ATOM 829 O O . ASP A 1 105 ? -7.591 0.523 -9.262 1.00 90.75 105 ASP A O 1
ATOM 833 N N . VAL A 1 106 ? -7.316 2.582 -10.119 1.00 93.19 106 VAL A N 1
ATOM 834 C CA . VAL A 1 106 ? -6.046 2.896 -9.454 1.00 93.19 106 VAL A CA 1
ATOM 835 C C . VAL A 1 106 ? -5.978 4.379 -9.100 1.00 93.19 106 VAL A C 1
ATOM 837 O O . VAL A 1 106 ? -6.701 5.196 -9.663 1.00 93.19 106 VAL A O 1
ATOM 840 N N . VAL A 1 107 ? -5.056 4.743 -8.214 1.00 95.44 107 VAL A N 1
ATOM 841 C CA . VAL A 1 107 ? -4.642 6.130 -7.977 1.00 95.44 107 VAL A CA 1
ATOM 842 C C . VAL A 1 107 ? -3.210 6.281 -8.500 1.00 95.44 107 VAL A C 1
ATOM 844 O O . VAL A 1 107 ? -2.270 5.872 -7.811 1.00 95.44 107 VAL A O 1
ATOM 847 N N . PRO A 1 108 ? -3.011 6.800 -9.724 1.00 94.44 108 PRO A N 1
ATOM 848 C CA . PRO A 1 108 ? -1.688 7.048 -10.261 1.00 94.44 108 PRO A CA 1
ATOM 849 C C . PRO A 1 108 ? -1.105 8.332 -9.658 1.00 94.44 108 PRO A C 1
ATOM 851 O O . PRO A 1 108 ? -1.764 9.369 -9.590 1.00 94.44 108 PRO A O 1
ATOM 854 N N . VAL A 1 109 ? 0.156 8.279 -9.244 1.00 95.19 109 VAL A N 1
ATOM 855 C CA . VAL A 1 109 ? 0.894 9.423 -8.702 1.00 95.19 109 VAL A CA 1
ATOM 856 C C . VAL A 1 109 ? 2.283 9.501 -9.310 1.00 95.19 109 VAL A C 1
ATOM 858 O O . VAL A 1 109 ? 2.869 8.490 -9.698 1.00 95.19 109 VAL A O 1
ATOM 861 N N . GLU A 1 110 ? 2.815 10.713 -9.391 1.00 94.50 110 GLU A N 1
ATOM 862 C CA . GLU A 1 110 ? 4.189 10.934 -9.820 1.00 94.50 110 GLU A CA 1
ATOM 863 C C . GLU A 1 110 ? 5.155 10.991 -8.637 1.00 94.50 110 GLU A C 1
ATOM 865 O O . GLU A 1 110 ? 4.840 11.526 -7.575 1.00 94.50 110 GLU A O 1
ATOM 870 N N . GLY A 1 111 ? 6.347 10.441 -8.843 1.00 92.12 111 GLY A N 1
ATOM 871 C CA . GLY A 1 111 ? 7.492 10.587 -7.954 1.00 92.12 111 GLY A CA 1
ATOM 872 C C . GLY A 1 111 ? 8.765 10.911 -8.735 1.00 92.12 111 GLY A C 1
ATOM 873 O O . GLY A 1 111 ? 8.844 10.712 -9.952 1.00 92.12 111 GLY A O 1
ATOM 874 N N . GLU A 1 112 ? 9.802 11.380 -8.034 1.00 91.00 112 GLU A N 1
ATOM 875 C CA . GLU A 1 112 ? 11.143 11.560 -8.622 1.00 91.00 112 GLU A CA 1
ATOM 876 C C . GLU A 1 112 ? 11.703 10.237 -9.175 1.00 91.00 112 GLU A C 1
ATOM 878 O O . GLU A 1 112 ? 12.395 10.198 -10.198 1.00 91.00 112 GLU A O 1
ATOM 883 N N . GLY A 1 113 ? 11.346 9.139 -8.511 1.00 89.81 113 GLY A N 1
ATOM 884 C CA . GLY A 1 113 ? 11.521 7.772 -8.969 1.00 89.81 113 GLY A CA 1
ATOM 885 C C . GLY A 1 113 ? 10.232 6.978 -8.789 1.00 89.81 113 GLY A C 1
ATOM 886 O O . GLY A 1 113 ? 9.140 7.534 -8.741 1.00 89.81 113 GLY A O 1
ATOM 887 N N . THR A 1 114 ? 10.371 5.662 -8.689 1.00 89.44 114 THR A N 1
ATOM 888 C CA . THR A 1 114 ? 9.247 4.733 -8.505 1.00 89.44 114 THR A CA 1
ATOM 889 C C . THR A 1 114 ? 9.195 4.119 -7.112 1.00 89.44 114 THR A C 1
ATOM 891 O O . THR A 1 114 ? 8.295 3.342 -6.852 1.00 89.44 114 THR A O 1
ATOM 894 N N . ASN A 1 115 ? 10.124 4.446 -6.212 1.00 90.50 115 ASN A N 1
ATOM 895 C CA . ASN A 1 115 ? 10.097 3.930 -4.841 1.00 90.50 115 ASN A CA 1
ATOM 896 C C . ASN A 1 115 ? 9.093 4.710 -3.979 1.00 90.50 115 ASN A C 1
ATOM 898 O O . ASN A 1 115 ? 8.981 5.932 -4.125 1.00 90.50 115 ASN A O 1
ATOM 902 N N . MET A 1 116 ? 8.451 4.026 -3.031 1.00 91.44 116 MET A N 1
ATOM 903 C CA . MET A 1 116 ? 7.704 4.672 -1.955 1.00 91.44 116 MET A CA 1
ATOM 904 C C . MET A 1 116 ? 8.611 5.598 -1.127 1.00 91.44 116 MET A C 1
ATOM 906 O O . MET A 1 116 ? 9.677 5.209 -0.649 1.00 91.44 116 MET A O 1
ATOM 910 N N . THR A 1 117 ? 8.176 6.843 -0.954 1.00 92.81 117 THR A N 1
ATOM 911 C CA . THR A 1 117 ? 8.753 7.797 0.002 1.00 92.81 117 THR A CA 1
ATOM 912 C C . THR A 1 117 ? 7.749 8.044 1.120 1.00 92.81 117 THR A C 1
ATOM 914 O O . THR A 1 117 ? 6.556 7.809 0.936 1.00 92.81 117 THR A O 1
ATOM 917 N N . THR A 1 118 ? 8.189 8.579 2.259 1.00 88.31 118 THR A N 1
ATOM 918 C CA . THR A 1 118 ? 7.283 8.917 3.370 1.00 88.31 118 THR A CA 1
ATOM 919 C C . THR A 1 118 ? 6.147 9.841 2.925 1.00 88.31 118 THR A C 1
ATOM 921 O O . THR A 1 118 ? 4.990 9.614 3.264 1.00 88.31 118 THR A O 1
ATOM 924 N N . ALA A 1 119 ? 6.445 10.839 2.084 1.00 89.88 119 ALA A N 1
ATOM 925 C CA . ALA A 1 119 ? 5.431 11.743 1.540 1.00 89.88 119 ALA A CA 1
ATOM 926 C C . ALA A 1 119 ? 4.415 11.017 0.639 1.00 89.88 119 ALA A C 1
ATOM 928 O O . ALA A 1 119 ? 3.217 11.287 0.715 1.00 89.88 119 ALA A O 1
ATOM 929 N N . LEU A 1 120 ? 4.877 10.075 -0.191 1.00 93.31 120 LEU A N 1
ATOM 930 C CA . LEU A 1 120 ? 3.995 9.261 -1.030 1.00 93.31 120 LEU A CA 1
ATOM 931 C C . LEU A 1 120 ? 3.143 8.299 -0.195 1.00 93.31 120 LEU A C 1
ATOM 933 O O . LEU A 1 120 ? 1.972 8.115 -0.522 1.00 93.31 1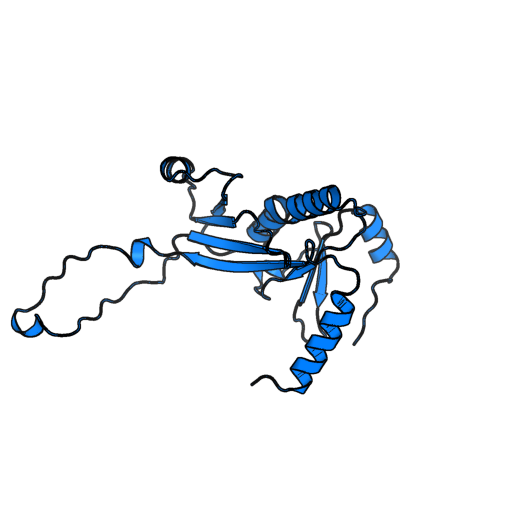20 LEU A O 1
ATOM 937 N N . HIS A 1 121 ? 3.685 7.740 0.891 1.00 90.19 121 HIS A N 1
ATOM 938 C CA . HIS A 1 121 ? 2.929 6.877 1.800 1.00 90.19 121 HIS A CA 1
ATOM 939 C C . HIS A 1 121 ? 1.852 7.661 2.550 1.00 90.19 121 HIS A C 1
ATOM 941 O O . HIS A 1 121 ? 0.701 7.240 2.560 1.00 90.19 121 HIS A O 1
ATOM 947 N N . VAL A 1 122 ? 2.165 8.845 3.088 1.00 87.75 122 VAL A N 1
ATOM 948 C CA . VAL A 1 122 ? 1.151 9.729 3.697 1.00 87.75 122 VAL A CA 1
ATOM 949 C C . VAL A 1 122 ? 0.060 10.081 2.686 1.00 87.75 122 VAL A C 1
ATOM 951 O O . VAL A 1 122 ? -1.124 9.932 2.984 1.00 87.75 122 VAL A O 1
ATOM 954 N N . ASN A 1 123 ? 0.435 10.456 1.459 1.00 90.31 123 ASN A N 1
ATOM 955 C CA . ASN A 1 123 ? -0.547 10.762 0.420 1.00 90.31 123 ASN A CA 1
ATOM 956 C C . ASN A 1 123 ? -1.434 9.557 0.073 1.00 90.31 123 ASN A C 1
ATOM 958 O O . ASN A 1 123 ? -2.630 9.716 -0.176 1.00 90.31 123 ASN A O 1
ATOM 962 N N . ARG A 1 124 ? -0.872 8.344 0.087 1.00 92.25 124 ARG A N 1
ATOM 963 C CA . ARG A 1 124 ? -1.631 7.102 -0.073 1.00 92.25 124 ARG A CA 1
ATOM 964 C C . ARG A 1 124 ? -2.635 6.906 1.062 1.00 92.25 124 ARG A C 1
ATOM 966 O O . ARG A 1 124 ? -3.774 6.526 0.783 1.00 92.25 124 ARG A O 1
ATOM 973 N N . LEU A 1 125 ? -2.232 7.123 2.315 1.00 89.00 125 LEU A N 1
ATOM 974 C CA . LEU A 1 125 ? -3.131 6.979 3.462 1.00 89.00 125 LEU A CA 1
ATOM 975 C C . LEU A 1 125 ? -4.349 7.893 3.298 1.00 89.00 125 LEU A C 1
ATOM 977 O O . LEU A 1 125 ? -5.480 7.416 3.352 1.00 89.00 125 LEU A O 1
ATOM 981 N N . GLU A 1 126 ? -4.113 9.168 2.986 1.00 87.25 126 GLU A N 1
ATOM 982 C CA . GLU A 1 126 ? -5.159 10.178 2.785 1.00 87.25 126 GLU A CA 1
ATOM 983 C C . GLU A 1 126 ? -6.088 9.861 1.606 1.00 87.25 126 GLU A C 1
ATOM 985 O O . GLU A 1 126 ? -7.298 10.051 1.701 1.00 87.25 126 GLU A O 1
ATOM 990 N N . LYS A 1 127 ? -5.541 9.386 0.480 1.00 88.44 127 LYS A N 1
ATOM 991 C CA . LYS A 1 127 ? -6.326 9.159 -0.744 1.00 88.44 127 LYS A CA 1
ATOM 992 C C . LYS A 1 127 ? -7.058 7.824 -0.783 1.00 88.44 127 LYS A C 1
ATOM 994 O O . LYS A 1 127 ? -8.054 7.718 -1.494 1.00 88.44 127 LYS A O 1
ATOM 999 N N . ILE A 1 128 ? -6.551 6.801 -0.098 1.00 91.19 128 ILE A N 1
ATOM 1000 C CA . ILE A 1 128 ? -7.059 5.428 -0.231 1.00 91.19 128 ILE A CA 1
ATOM 1001 C C . ILE A 1 128 ? -7.484 4.858 1.115 1.00 91.19 128 ILE A C 1
ATOM 1003 O O . ILE A 1 128 ? -8.627 4.425 1.250 1.00 91.19 128 ILE A O 1
ATOM 1007 N N . VAL A 1 129 ? -6.590 4.843 2.104 1.00 88.94 129 VAL A N 1
ATOM 1008 C CA . VAL A 1 129 ? -6.829 4.106 3.354 1.00 88.94 129 VAL A CA 1
ATOM 1009 C C . VAL A 1 129 ? -7.918 4.774 4.189 1.00 88.94 129 VAL A C 1
ATOM 1011 O O . VAL A 1 129 ? -8.888 4.110 4.548 1.00 88.94 129 VAL A O 1
ATOM 1014 N N . VAL A 1 130 ? -7.812 6.081 4.445 1.00 88.06 130 VAL A N 1
ATOM 1015 C CA . VAL A 1 130 ? -8.804 6.819 5.246 1.00 88.06 130 VAL A CA 1
ATOM 1016 C C . VAL A 1 130 ? -10.197 6.773 4.599 1.00 88.06 130 VAL A C 1
ATOM 1018 O O . VAL A 1 130 ? -11.133 6.318 5.261 1.00 88.06 130 VAL A O 1
ATOM 1021 N N . PRO A 1 131 ? -10.374 7.104 3.300 1.00 88.62 131 PRO A N 1
ATOM 1022 C CA . PRO A 1 131 ? -11.691 7.033 2.666 1.00 88.62 131 PRO A CA 1
ATOM 1023 C C . PRO A 1 131 ? -12.298 5.627 2.681 1.00 88.62 131 PRO A C 1
ATOM 1025 O O . PRO A 1 131 ? -13.515 5.477 2.823 1.00 88.62 131 PRO A O 1
ATOM 1028 N N . GLN A 1 132 ? -11.470 4.586 2.551 1.00 88.75 132 GLN A N 1
ATOM 1029 C CA . GLN A 1 132 ? -11.928 3.204 2.638 1.00 88.75 132 GLN A CA 1
ATOM 1030 C C . GLN A 1 132 ? -12.419 2.863 4.048 1.00 88.75 132 GLN A C 1
ATOM 1032 O O . GLN A 1 132 ? -13.507 2.304 4.189 1.00 88.75 132 GLN A O 1
ATOM 1037 N N . VAL A 1 133 ? -11.652 3.213 5.083 1.00 88.81 133 VAL A N 1
ATOM 1038 C CA . VAL A 1 133 ? -12.040 3.003 6.484 1.00 88.81 133 VAL A CA 1
ATOM 1039 C C . VAL A 1 133 ? -13.357 3.718 6.782 1.00 88.81 133 VAL A C 1
ATOM 1041 O O . VAL A 1 133 ? -14.292 3.092 7.286 1.00 88.81 133 VAL A O 1
ATOM 1044 N N . GLU A 1 134 ? -13.493 4.987 6.392 1.00 89.25 134 GLU A N 1
ATOM 1045 C CA . GLU A 1 134 ? -14.738 5.739 6.563 1.00 89.25 134 GLU A CA 1
ATOM 1046 C C . GLU A 1 134 ? -15.924 5.082 5.849 1.00 89.25 134 GLU A C 1
ATOM 1048 O O . GLU A 1 134 ? -17.019 4.960 6.409 1.00 89.25 134 GLU A O 1
ATOM 1053 N N . LYS A 1 135 ? -15.730 4.669 4.592 1.00 91.50 135 LYS A N 1
ATOM 1054 C CA . LYS A 1 135 ? -16.764 4.003 3.794 1.00 91.50 135 LYS A CA 1
ATOM 1055 C C . LYS A 1 135 ? -17.195 2.696 4.453 1.00 91.50 135 LYS A C 1
ATOM 1057 O O . LYS A 1 135 ? -18.395 2.421 4.525 1.00 91.50 135 LYS A O 1
ATOM 1062 N N . THR A 1 136 ? -16.247 1.917 4.964 1.00 91.50 136 THR A N 1
ATOM 1063 C CA . THR A 1 136 ? -16.517 0.670 5.682 1.00 91.50 136 THR A CA 1
ATOM 1064 C C . THR A 1 136 ? -17.262 0.927 6.987 1.00 91.50 136 THR A C 1
ATOM 1066 O O . THR A 1 136 ? -18.296 0.297 7.204 1.00 91.50 136 THR A O 1
ATOM 1069 N N . ARG A 1 137 ? -16.836 1.897 7.806 1.00 91.69 137 ARG A N 1
ATOM 1070 C CA . ARG A 1 137 ? -17.550 2.284 9.037 1.00 91.69 137 ARG A CA 1
ATOM 1071 C C . ARG A 1 137 ? -18.994 2.684 8.744 1.00 91.69 137 ARG A C 1
ATOM 1073 O O . ARG A 1 137 ? -19.912 2.153 9.364 1.00 91.69 137 ARG A O 1
ATOM 1080 N N . LYS A 1 138 ? -19.213 3.543 7.740 1.00 93.88 138 LYS A N 1
ATOM 1081 C CA . LYS A 1 138 ? -20.556 3.965 7.296 1.00 93.88 138 LYS A CA 1
ATOM 1082 C C . LYS A 1 138 ? -21.403 2.772 6.844 1.00 93.88 138 LYS A C 1
ATOM 1084 O O . LYS A 1 138 ? -22.556 2.653 7.254 1.00 93.88 138 LYS A O 1
ATOM 1089 N N . ARG A 1 139 ? -20.837 1.869 6.035 1.00 95.06 139 ARG A N 1
ATOM 1090 C CA . ARG A 1 139 ? -21.516 0.653 5.552 1.00 95.06 139 ARG A CA 1
ATOM 1091 C C . ARG A 1 139 ? -21.927 -0.272 6.700 1.00 95.06 139 ARG A C 1
ATOM 1093 O O . ARG A 1 139 ? -23.042 -0.788 6.685 1.00 95.06 139 ARG A O 1
ATOM 1100 N N . LEU A 1 140 ? -21.045 -0.463 7.677 1.00 93.56 140 LEU A N 1
ATOM 1101 C CA . LEU A 1 140 ? -21.251 -1.356 8.820 1.00 93.56 140 LEU A CA 1
ATOM 1102 C C . LEU A 1 140 ? -21.969 -0.683 10.002 1.00 93.56 140 LEU A C 1
ATOM 1104 O O . LEU A 1 140 ? -22.271 -1.351 10.986 1.00 93.56 140 LEU A O 1
ATOM 1108 N N . LYS A 1 141 ? -22.287 0.616 9.897 1.00 95.94 141 LYS A N 1
ATOM 1109 C CA . LYS A 1 141 ? -22.890 1.437 10.963 1.00 95.94 141 LYS A CA 1
ATOM 1110 C C . LYS A 1 141 ? -22.060 1.438 12.256 1.00 95.94 141 LYS A C 1
ATOM 1112 O O . LYS A 1 141 ? -22.613 1.404 13.353 1.00 95.94 141 LYS A O 1
ATOM 1117 N N . LEU A 1 142 ? -20.738 1.466 12.110 1.00 87.94 142 LEU A N 1
ATOM 1118 C CA . LEU A 1 142 ? -19.786 1.532 13.218 1.00 87.94 142 LEU A CA 1
ATOM 1119 C C . LEU A 1 142 ? -19.571 2.982 13.668 1.00 87.94 142 LEU A C 1
ATOM 1121 O O . LEU A 1 142 ? -19.813 3.920 12.905 1.00 87.94 142 LEU A O 1
ATOM 1125 N N . SER A 1 143 ? -19.107 3.160 14.907 1.00 86.12 143 SER A N 1
ATOM 1126 C CA . SER A 1 143 ? -18.694 4.473 15.411 1.00 86.12 143 SER A CA 1
ATOM 1127 C C . SER A 1 143 ? -17.447 4.957 14.667 1.00 86.12 143 SER A C 1
ATOM 1129 O O . SER A 1 143 ? -16.607 4.157 14.251 1.00 86.12 143 SER A O 1
ATOM 1131 N N . ASN A 1 144 ? -17.275 6.275 14.563 1.00 78.25 144 ASN A N 1
ATOM 1132 C CA . ASN A 1 144 ? -16.017 6.862 14.087 1.00 78.25 144 ASN A CA 1
ATOM 1133 C C . ASN A 1 144 ? -14.848 6.581 15.049 1.00 78.25 144 ASN A C 1
ATOM 1135 O O . ASN A 1 144 ? -13.690 6.670 14.656 1.00 78.25 144 ASN A O 1
ATOM 1139 N N . GLU A 1 145 ? -15.155 6.207 16.291 1.00 79.19 145 GLU A N 1
ATOM 1140 C CA . GLU A 1 145 ? -14.180 5.798 17.305 1.00 79.19 145 GLU A CA 1
ATOM 1141 C C . GLU A 1 145 ? -13.728 4.340 17.140 1.00 79.19 145 GLU A C 1
ATOM 1143 O O . GLU A 1 145 ? -12.751 3.933 17.760 1.00 79.19 145 GLU A O 1
ATOM 1148 N N . THR A 1 146 ? -14.407 3.537 16.309 1.00 79.44 146 THR A N 1
ATOM 1149 C CA . THR A 1 146 ? -14.005 2.147 16.067 1.00 79.44 146 THR A CA 1
ATOM 1150 C C . THR A 1 146 ? -12.659 2.115 15.347 1.00 79.44 146 THR A C 1
ATOM 1152 O O . THR A 1 146 ? -12.542 2.614 14.223 1.00 79.44 146 THR A O 1
ATOM 1155 N N . CYS A 1 147 ? -11.653 1.513 15.983 1.00 83.25 147 CYS A N 1
ATOM 1156 C CA . CYS A 1 147 ? -10.302 1.392 15.444 1.00 83.25 147 CYS A CA 1
ATOM 1157 C C . CYS A 1 147 ? -10.273 0.647 14.101 1.00 83.25 147 CYS A C 1
ATOM 1159 O O . CYS A 1 147 ? -11.082 -0.242 13.836 1.00 83.25 147 CYS A O 1
ATOM 1161 N N . ALA A 1 148 ? -9.311 1.025 13.264 1.00 83.56 148 ALA A N 1
ATOM 1162 C CA . ALA A 1 148 ?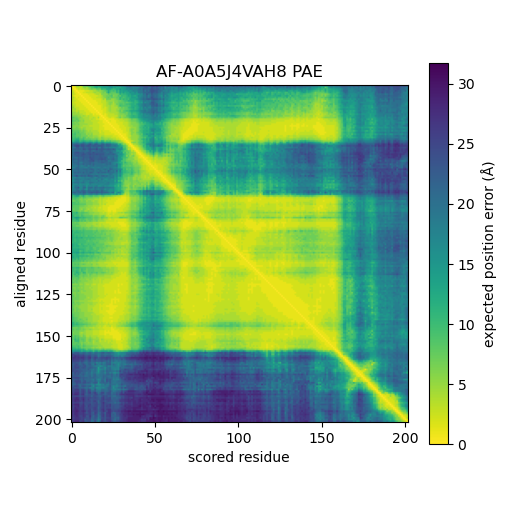 -8.924 0.294 12.068 1.00 83.56 148 ALA A CA 1
ATOM 1163 C C . ALA A 1 148 ? -7.422 0.029 12.138 1.00 83.56 148 ALA A C 1
ATOM 1165 O O . ALA A 1 148 ? -6.673 0.861 12.654 1.00 83.56 148 ALA A O 1
ATOM 1166 N N . LEU A 1 149 ? -7.010 -1.116 11.611 1.00 85.06 149 LEU A N 1
ATOM 1167 C CA . LEU A 1 149 ? -5.636 -1.584 11.647 1.00 85.06 149 LEU A CA 1
ATOM 1168 C C . LEU A 1 149 ? -5.088 -1.681 10.228 1.00 85.06 149 LEU A C 1
ATOM 1170 O O . LEU A 1 149 ? -5.740 -2.245 9.350 1.00 85.06 149 LEU A O 1
ATOM 1174 N N . LEU A 1 150 ? -3.887 -1.151 10.009 1.00 87.06 150 LEU A N 1
ATOM 1175 C CA . LEU A 1 150 ? -3.158 -1.289 8.755 1.00 87.06 150 LEU A CA 1
ATOM 1176 C C . LEU A 1 150 ? -1.853 -2.056 8.990 1.00 87.06 150 LEU A C 1
ATOM 1178 O O . LEU A 1 150 ? -0.935 -1.546 9.627 1.00 87.06 150 LEU A O 1
ATOM 1182 N N . TYR A 1 151 ? -1.766 -3.247 8.406 1.00 86.31 151 TYR A N 1
ATOM 1183 C CA . TYR A 1 151 ? -0.547 -4.030 8.275 1.00 86.31 151 TYR A CA 1
ATOM 1184 C C . TYR A 1 151 ? 0.200 -3.638 7.001 1.00 86.31 151 TYR A C 1
ATOM 1186 O O . TYR A 1 151 ? -0.321 -3.763 5.890 1.00 86.31 151 TYR A O 1
ATOM 1194 N N . VAL A 1 152 ? 1.434 -3.182 7.184 1.00 86.19 152 VAL A N 1
ATOM 1195 C CA . VAL A 1 152 ? 2.427 -2.898 6.143 1.00 86.19 152 VAL A CA 1
ATOM 1196 C C . VAL A 1 152 ? 3.788 -3.380 6.636 1.00 86.19 152 VAL A C 1
ATOM 1198 O O . VAL A 1 152 ? 3.969 -3.590 7.837 1.00 86.19 152 VAL A O 1
ATOM 1201 N N . ASP A 1 153 ? 4.743 -3.573 5.730 1.00 83.25 153 ASP A N 1
ATOM 1202 C CA . ASP A 1 153 ? 6.109 -3.895 6.135 1.00 83.25 153 ASP A CA 1
ATOM 1203 C C . ASP A 1 153 ? 6.760 -2.738 6.926 1.00 83.25 153 ASP A C 1
ATOM 1205 O O . ASP A 1 153 ? 6.295 -1.592 6.935 1.00 83.25 153 ASP A O 1
ATOM 1209 N N . ASN A 1 154 ? 7.878 -3.030 7.589 1.00 80.50 154 ASN A N 1
ATOM 1210 C CA . ASN A 1 154 ? 8.616 -2.060 8.397 1.00 80.50 154 ASN A CA 1
ATOM 1211 C C . ASN A 1 154 ? 9.555 -1.161 7.568 1.00 80.50 154 ASN A C 1
ATOM 1213 O O . ASN A 1 154 ? 10.529 -0.622 8.106 1.00 80.50 154 ASN A O 1
ATOM 1217 N N . CYS A 1 155 ? 9.288 -0.983 6.268 1.00 81.06 155 CYS A N 1
ATOM 1218 C CA . CYS A 1 155 ? 10.075 -0.108 5.408 1.00 81.06 155 CYS A CA 1
ATOM 1219 C C . CYS A 1 155 ? 10.185 1.299 6.033 1.00 81.06 155 CYS A C 1
ATOM 1221 O O . CYS A 1 155 ? 9.181 1.839 6.503 1.00 81.06 155 CYS A O 1
ATOM 1223 N N . PRO A 1 156 ? 11.366 1.954 6.017 1.00 83.38 156 PRO A N 1
ATOM 1224 C CA . PRO A 1 156 ? 11.538 3.290 6.596 1.00 83.38 156 PRO A CA 1
ATOM 1225 C C . PRO A 1 156 ? 10.519 4.326 6.101 1.00 83.38 156 PRO A C 1
ATOM 1227 O O . PRO A 1 156 ? 10.105 5.206 6.851 1.00 83.38 156 PRO A O 1
ATOM 1230 N N . SER A 1 157 ? 10.070 4.204 4.849 1.00 83.62 157 SER A N 1
ATOM 1231 C CA . SER A 1 157 ? 9.048 5.090 4.279 1.00 83.62 157 SER A CA 1
ATOM 1232 C C . SER A 1 157 ? 7.656 4.926 4.912 1.00 83.62 157 SER A C 1
ATOM 1234 O O . SER A 1 157 ? 6.863 5.865 4.883 1.00 83.62 157 SER A O 1
ATOM 1236 N N . HIS A 1 158 ? 7.369 3.772 5.519 1.00 80.25 158 HIS A N 1
ATOM 1237 C CA . HIS A 1 158 ? 6.128 3.485 6.243 1.00 80.25 158 HIS A CA 1
ATOM 1238 C C . HIS A 1 158 ? 6.226 3.825 7.731 1.00 80.25 158 HIS A C 1
ATOM 1240 O O . HIS A 1 158 ? 5.204 3.906 8.411 1.00 80.25 158 HIS A O 1
ATOM 1246 N N . THR A 1 159 ? 7.445 4.010 8.249 1.00 69.44 159 THR A N 1
ATOM 1247 C CA . THR A 1 159 ? 7.700 4.082 9.692 1.00 69.44 159 THR A CA 1
ATOM 1248 C C . THR A 1 159 ? 8.251 5.428 10.174 1.00 69.44 159 THR A C 1
ATOM 1250 O O . THR A 1 159 ? 8.070 5.753 11.342 1.00 69.44 159 THR A O 1
ATOM 1253 N N . GLN A 1 160 ? 8.839 6.265 9.312 1.00 65.19 160 GLN A N 1
ATOM 1254 C CA . GLN A 1 160 ? 9.404 7.565 9.713 1.00 65.19 160 GLN A CA 1
ATOM 1255 C C . GLN A 1 160 ? 8.352 8.673 9.954 1.00 65.19 160 GLN A C 1
ATOM 1257 O O . GLN A 1 160 ? 7.557 8.982 9.072 1.00 65.19 160 GLN A O 1
ATOM 1262 N N . ASP A 1 161 ? 8.424 9.306 11.137 1.00 53.31 161 ASP A N 1
ATOM 1263 C CA . ASP A 1 161 ? 7.801 10.579 11.560 1.00 53.31 161 ASP A CA 1
ATOM 1264 C C . ASP A 1 161 ? 6.335 10.838 11.134 1.00 53.31 161 ASP A C 1
ATOM 1266 O O . ASP A 1 161 ? 6.020 11.795 10.427 1.00 53.31 161 ASP A O 1
ATOM 1270 N N . PHE A 1 162 ? 5.385 10.074 11.690 1.00 54.72 162 PHE A N 1
ATOM 1271 C CA . PHE A 1 162 ? 3.936 10.327 11.533 1.00 54.72 162 PHE A CA 1
ATOM 1272 C C . PHE A 1 162 ? 3.339 11.276 12.584 1.00 54.72 162 PHE A C 1
ATOM 1274 O O . PHE A 1 162 ? 2.137 11.249 12.847 1.00 54.72 162 PHE A O 1
ATOM 1281 N N . LYS A 1 163 ? 4.139 12.181 13.163 1.00 41.94 163 LYS A N 1
ATOM 1282 C CA . LYS A 1 163 ? 3.658 13.140 14.180 1.00 41.94 163 LYS A CA 1
ATOM 1283 C C . LYS A 1 163 ? 2.612 14.145 13.664 1.00 41.94 163 LYS A C 1
ATOM 1285 O O . LYS A 1 163 ? 2.004 14.839 14.471 1.00 41.94 163 LYS A O 1
ATOM 1290 N N . CYS A 1 164 ? 2.387 14.235 12.352 1.00 37.66 164 CYS A N 1
ATOM 1291 C CA . CYS A 1 164 ? 1.647 15.345 11.743 1.00 37.66 164 CYS A CA 1
ATOM 1292 C C . CYS A 1 164 ? 0.210 15.061 11.272 1.00 37.66 164 CYS A C 1
ATOM 1294 O O . CYS A 1 164 ? -0.386 15.974 10.707 1.00 37.66 164 CYS A O 1
ATOM 1296 N N . ALA A 1 165 ? -0.386 13.879 11.476 1.00 40.19 165 ALA A N 1
ATOM 1297 C CA . ALA A 1 165 ? -1.694 13.622 10.845 1.00 40.19 165 ALA A CA 1
ATOM 1298 C C . ALA A 1 165 ? -2.671 12.689 11.593 1.00 40.19 165 ALA A C 1
ATOM 1300 O O . ALA A 1 165 ? -3.489 12.033 10.961 1.00 40.19 165 ALA A O 1
ATOM 1301 N N . GLY A 1 166 ? -2.632 12.639 12.931 1.00 43.75 166 GLY A N 1
ATOM 1302 C CA . GLY A 1 166 ? -3.599 11.834 13.703 1.00 43.75 166 GLY A CA 1
ATOM 1303 C C . GLY A 1 166 ? -3.360 10.321 13.622 1.00 43.75 166 GLY A C 1
ATOM 1304 O O . GLY A 1 166 ? -4.256 9.533 13.909 1.00 43.75 166 GLY A O 1
ATOM 1305 N N . TYR A 1 167 ? -2.149 9.911 13.247 1.00 47.56 167 TYR A N 1
ATOM 1306 C CA . TYR A 1 167 ? -1.738 8.513 13.241 1.00 47.56 167 TYR A CA 1
ATOM 1307 C C . TYR A 1 167 ? -0.943 8.204 14.511 1.00 47.56 167 TYR A C 1
ATOM 1309 O O . TYR A 1 167 ? -0.065 8.985 14.882 1.00 47.56 167 TYR A O 1
ATOM 1317 N N . SER A 1 168 ? -1.222 7.079 15.170 1.00 52.28 168 SER A N 1
ATOM 1318 C CA . SER A 1 168 ? -0.333 6.545 16.206 1.00 52.28 168 SER A CA 1
ATOM 1319 C C . SER A 1 168 ? 0.424 5.340 15.659 1.00 52.28 168 SER A C 1
ATOM 1321 O O . SER A 1 168 ? -0.095 4.580 14.841 1.00 52.28 168 SER A O 1
ATOM 1323 N N . GLN A 1 169 ? 1.688 5.220 16.051 1.00 49.62 169 GLN A N 1
ATOM 1324 C CA . GLN A 1 169 ? 2.531 4.083 15.715 1.00 49.62 169 GLN A CA 1
ATOM 1325 C C . GLN A 1 169 ? 2.894 3.357 16.995 1.00 49.62 169 GLN A C 1
ATOM 1327 O O . GLN A 1 169 ? 3.242 4.011 17.984 1.00 49.62 169 GLN A O 1
ATOM 1332 N N . ARG A 1 170 ? 2.850 2.027 16.966 1.00 53.75 170 ARG A N 1
ATOM 1333 C CA . ARG A 1 170 ? 3.370 1.217 18.064 1.00 53.75 170 ARG A CA 1
ATOM 1334 C C . ARG A 1 170 ? 4.651 0.516 17.652 1.00 53.75 170 ARG A C 1
ATOM 1336 O O . ARG A 1 170 ? 4.754 -0.029 16.553 1.00 53.75 170 ARG A O 1
ATOM 1343 N N . TRP A 1 171 ? 5.615 0.576 18.558 1.00 45.22 171 TRP A N 1
ATOM 1344 C CA . TRP A 1 171 ? 6.955 0.034 18.411 1.00 45.22 171 TRP A CA 1
ATOM 1345 C C . TRP A 1 171 ? 7.182 -0.999 19.513 1.00 45.22 171 TRP A C 1
ATOM 1347 O O . TRP A 1 171 ? 6.654 -0.826 20.612 1.00 45.22 171 TRP A O 1
ATOM 1357 N N . ASP A 1 172 ? 7.936 -2.057 19.228 1.00 44.34 172 ASP A N 1
ATOM 1358 C CA . ASP A 1 172 ? 8.479 -2.932 20.271 1.00 44.34 172 ASP A CA 1
ATOM 1359 C C . ASP A 1 172 ? 9.744 -2.321 20.910 1.00 44.34 172 ASP A C 1
ATOM 1361 O O . ASP A 1 172 ? 10.298 -1.325 20.427 1.00 44.34 172 ASP A O 1
ATOM 1365 N N . ASP A 1 173 ? 10.239 -2.954 21.976 1.00 38.12 173 ASP A N 1
ATOM 1366 C CA . ASP A 1 173 ? 11.478 -2.564 22.670 1.00 38.12 173 ASP A CA 1
ATOM 1367 C C . ASP A 1 173 ? 12.735 -2.637 21.777 1.00 38.12 173 ASP A C 1
ATOM 1369 O O . ASP A 1 173 ? 13.789 -2.097 22.124 1.00 38.12 173 ASP A O 1
ATOM 1373 N N . ASN A 1 174 ? 12.633 -3.273 20.604 1.00 41.25 174 ASN A N 1
ATOM 1374 C CA . ASN A 1 174 ? 13.704 -3.388 19.617 1.00 41.25 174 ASN A CA 1
ATOM 1375 C C . ASN A 1 174 ? 13.635 -2.304 18.526 1.00 41.25 174 ASN A C 1
ATOM 1377 O O . ASN A 1 174 ? 14.497 -2.271 17.644 1.00 41.25 174 ASN A O 1
ATOM 1381 N N . GLY A 1 175 ? 12.642 -1.410 18.569 1.00 39.84 175 GLY A N 1
ATOM 1382 C CA . GLY A 1 175 ? 12.455 -0.359 17.570 1.00 39.84 175 GLY A CA 1
ATOM 1383 C C . GLY A 1 175 ? 11.825 -0.848 16.263 1.00 39.84 175 GLY A C 1
ATOM 1384 O O . GLY A 1 175 ? 12.028 -0.228 15.218 1.00 39.84 175 GLY A O 1
ATOM 1385 N N . THR A 1 176 ? 11.045 -1.928 16.299 1.00 41.44 176 THR A N 1
ATOM 1386 C CA . THR A 1 176 ? 10.246 -2.438 15.177 1.00 41.44 176 THR A CA 1
ATOM 1387 C C . THR A 1 176 ? 8.823 -1.889 15.259 1.00 41.44 176 THR A C 1
ATOM 1389 O O . THR A 1 176 ? 8.110 -2.150 16.223 1.00 41.44 176 THR A O 1
ATOM 1392 N N . CYS A 1 177 ? 8.391 -1.134 14.245 1.00 42.59 177 CYS A N 1
ATOM 1393 C CA . CYS A 1 177 ? 7.012 -0.648 14.142 1.00 42.59 177 CYS A CA 1
ATOM 1394 C C . CYS A 1 177 ? 6.103 -1.772 13.630 1.00 42.59 177 CYS A C 1
ATOM 1396 O O . CYS A 1 177 ? 6.377 -2.326 12.564 1.00 42.59 177 CYS A O 1
ATOM 1398 N N . TYR A 1 178 ? 5.043 -2.101 14.370 1.00 44.78 178 TYR A N 1
ATOM 1399 C CA . TYR A 1 178 ? 4.118 -3.190 14.020 1.00 44.78 178 TYR A CA 1
ATOM 1400 C C . TYR A 1 178 ? 2.693 -2.722 13.705 1.00 44.78 178 TYR A C 1
ATOM 1402 O O . TYR A 1 178 ? 1.891 -3.503 13.196 1.00 44.78 178 TYR A O 1
ATOM 1410 N N . GLU A 1 179 ? 2.356 -1.463 13.990 1.00 45.69 179 GLU A N 1
ATOM 1411 C CA . GLU A 1 179 ? 0.986 -0.967 13.879 1.00 45.69 179 GLU A CA 1
ATOM 1412 C C . GLU A 1 179 ? 0.961 0.518 13.513 1.00 45.69 179 GLU A C 1
ATOM 1414 O O . GLU A 1 179 ? 1.638 1.335 14.139 1.00 45.69 179 GLU A O 1
ATOM 1419 N N . GLN A 1 180 ? 0.138 0.865 12.520 1.00 49.69 180 GLN A N 1
ATOM 1420 C CA . GLN A 1 180 ? -0.239 2.239 12.208 1.00 49.69 180 GLN A CA 1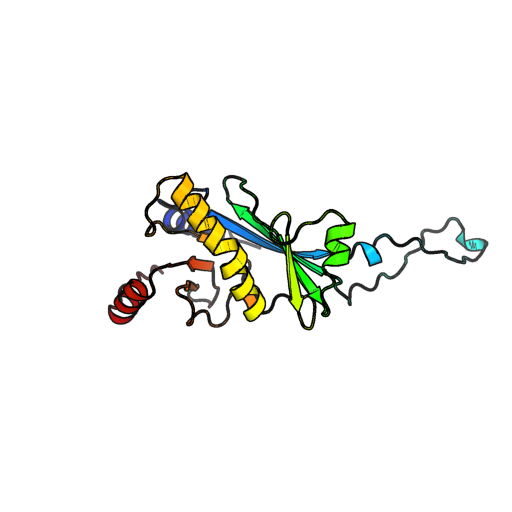
ATOM 1421 C C . GLN A 1 180 ? -1.748 2.400 12.437 1.00 49.69 180 GLN A C 1
ATOM 1423 O O . GLN A 1 180 ? -2.559 1.896 11.658 1.00 49.69 180 GLN A O 1
ATOM 1428 N N . VAL A 1 181 ? -2.125 3.110 13.501 1.00 49.44 181 VAL A N 1
ATOM 1429 C CA . VAL A 1 181 ? -3.525 3.390 13.853 1.00 49.44 181 VAL A CA 1
ATOM 1430 C C . VAL A 1 181 ? -3.930 4.739 13.279 1.00 49.44 181 VAL A C 1
ATOM 1432 O O . VAL A 1 181 ? -3.225 5.729 13.463 1.00 49.44 181 VAL A O 1
ATOM 1435 N N . VAL A 1 182 ? -5.081 4.796 12.614 1.00 47.44 182 VAL A N 1
ATOM 1436 C CA . VAL A 1 182 ? -5.655 6.031 12.060 1.00 47.44 182 VAL A CA 1
ATOM 1437 C C . VAL A 1 182 ? -6.729 6.573 13.009 1.00 47.44 182 VAL A C 1
ATOM 1439 O O . VAL A 1 182 ? -7.801 5.974 13.129 1.00 47.44 182 VAL A O 1
ATOM 1442 N N . HIS A 1 183 ? -6.483 7.716 13.657 1.00 46.47 183 HIS A N 1
ATOM 1443 C CA . HIS A 1 183 ? -7.475 8.411 14.482 1.00 46.47 183 HIS A CA 1
ATOM 1444 C C . HIS A 1 183 ? -7.966 9.688 13.784 1.00 46.47 183 HIS A C 1
ATOM 1446 O O . HIS A 1 183 ? -7.212 10.630 13.565 1.00 46.47 183 HIS A O 1
ATOM 1452 N N . GLU A 1 184 ? -9.265 9.767 13.492 1.00 45.38 184 GLU A N 1
ATOM 1453 C CA . GLU A 1 184 ? -9.876 10.931 12.820 1.00 45.38 184 GLU A CA 1
ATOM 1454 C C . GLU A 1 184 ? -10.170 12.122 13.757 1.00 45.38 184 GLU A C 1
ATOM 1456 O O . GLU A 1 184 ? -10.749 13.122 13.338 1.00 45.38 184 GLU A O 1
ATOM 1461 N N . SER A 1 185 ? -9.751 12.079 15.024 1.00 41.03 185 SER A N 1
ATOM 1462 C CA . SER A 1 185 ? -9.975 13.169 15.980 1.00 41.03 185 SER A CA 1
ATOM 1463 C C . SER A 1 185 ? -8.655 13.759 16.478 1.00 41.03 185 SER A C 1
ATOM 1465 O O . SER A 1 185 ? -8.098 13.329 17.486 1.00 41.03 185 SER A O 1
ATOM 1467 N N . LEU A 1 186 ? -8.176 14.809 15.800 1.00 37.03 186 LEU A N 1
ATOM 1468 C CA . LEU A 1 186 ? -7.053 15.652 16.252 1.00 37.03 186 LEU A CA 1
ATOM 1469 C C . LEU A 1 186 ? -7.254 16.201 17.682 1.00 37.03 186 LEU A C 1
ATOM 1471 O O . LEU A 1 186 ? -6.278 16.470 18.378 1.00 37.03 186 LEU A O 1
ATOM 1475 N N . ALA A 1 187 ? -8.507 16.355 18.127 1.00 33.41 187 ALA A N 1
ATOM 1476 C CA . ALA A 1 187 ? -8.848 16.836 19.465 1.00 33.41 187 ALA A CA 1
ATOM 1477 C C . ALA A 1 187 ? -8.673 15.756 20.550 1.00 33.41 187 ALA A C 1
ATOM 1479 O O . ALA A 1 187 ? -8.079 16.039 21.586 1.00 33.41 187 ALA A O 1
ATOM 1480 N N . ALA A 1 188 ? -9.107 14.517 20.293 1.00 39.38 188 ALA A N 1
ATOM 1481 C CA . ALA A 1 188 ? -8.961 13.408 21.242 1.00 39.38 188 ALA A CA 1
ATOM 1482 C C . ALA A 1 188 ? -7.509 12.908 21.335 1.00 39.38 188 ALA A C 1
ATOM 1484 O O . ALA A 1 188 ? -7.053 12.512 22.403 1.00 39.38 188 ALA A O 1
ATOM 1485 N N . VAL A 1 189 ? -6.753 12.985 20.234 1.00 38.38 189 VAL A N 1
ATOM 1486 C CA . VAL A 1 189 ? -5.322 12.643 20.207 1.00 38.38 189 VAL A CA 1
ATOM 1487 C C . VAL A 1 189 ? -4.500 13.626 21.045 1.00 38.38 189 VAL A C 1
ATOM 1489 O O . VAL A 1 189 ? -3.567 13.213 21.725 1.00 38.38 189 VAL A O 1
ATOM 1492 N N . ARG A 1 190 ? -4.859 14.915 21.060 1.00 36.44 190 ARG A N 1
ATOM 1493 C CA . ARG A 1 190 ? -4.157 15.910 21.879 1.00 36.44 190 ARG A CA 1
ATOM 1494 C C . ARG A 1 190 ? -4.388 15.700 23.378 1.00 36.44 190 ARG A C 1
ATOM 1496 O O . ARG A 1 190 ? -3.428 15.773 24.134 1.00 36.44 190 ARG A O 1
ATOM 1503 N N . GLU A 1 191 ? -5.613 15.369 23.790 1.00 37.41 191 GLU A N 1
ATOM 1504 C CA . GLU A 1 191 ? -5.905 15.004 25.186 1.00 37.41 191 GLU A CA 1
ATOM 1505 C C . GLU A 1 191 ? -5.236 13.684 25.597 1.00 37.41 191 GLU A C 1
ATOM 1507 O O . GLU A 1 191 ? -4.688 13.607 26.689 1.00 37.41 191 GLU A O 1
ATOM 1512 N N . ALA A 1 192 ? -5.202 12.667 24.729 1.00 37.91 192 ALA A N 1
ATOM 1513 C CA . ALA A 1 192 ? -4.544 11.392 25.033 1.00 37.91 192 ALA A CA 1
ATOM 1514 C C . ALA A 1 192 ? -3.008 11.508 25.124 1.00 37.91 192 ALA A C 1
ATOM 1516 O O . ALA A 1 192 ? -2.391 10.831 25.945 1.00 37.91 192 ALA A O 1
ATOM 1517 N N . ILE A 1 193 ? -2.396 12.392 24.323 1.00 37.94 193 ILE A N 1
ATOM 1518 C CA . ILE A 1 193 ? -0.959 12.716 24.385 1.00 37.94 193 ILE A CA 1
ATOM 1519 C C . ILE A 1 193 ? -0.624 13.548 25.632 1.00 37.94 193 ILE A C 1
ATOM 1521 O O . ILE A 1 193 ? 0.435 13.357 26.220 1.00 37.94 193 ILE A O 1
ATOM 1525 N N . GLU A 1 194 ? -1.504 14.463 26.051 1.00 36.28 194 GLU A N 1
ATOM 1526 C CA . GLU A 1 194 ? -1.304 15.279 27.259 1.00 36.28 194 GLU A CA 1
ATOM 1527 C C . GLU A 1 194 ? -1.639 14.517 28.564 1.00 36.28 194 GLU A C 1
ATOM 1529 O O . GLU A 1 194 ? -1.256 14.970 29.642 1.00 36.28 194 GLU A O 1
ATOM 1534 N N . ALA A 1 195 ? -2.305 13.356 28.486 1.00 35.06 195 ALA A N 1
ATOM 1535 C CA . ALA A 1 195 ? -2.778 12.595 29.648 1.00 35.06 195 ALA A CA 1
ATOM 1536 C C . ALA A 1 195 ? -1.938 11.360 30.045 1.00 35.06 195 ALA A C 1
ATOM 1538 O O . ALA A 1 195 ? -2.329 10.679 30.990 1.00 35.06 195 ALA A O 1
ATOM 1539 N N . ASP A 1 196 ? -0.820 11.041 29.378 1.00 36.25 196 ASP A N 1
ATOM 1540 C CA . ASP A 1 196 ? -0.004 9.835 29.669 1.00 36.25 196 ASP A CA 1
ATOM 1541 C C . ASP A 1 196 ? -0.804 8.505 29.647 1.00 36.25 196 ASP A C 1
ATOM 1543 O O . ASP A 1 196 ? -0.408 7.503 30.245 1.00 36.25 196 ASP A O 1
ATOM 1547 N N . VAL A 1 197 ? -1.937 8.450 28.935 1.00 30.61 197 VAL A N 1
ATOM 1548 C CA . VAL A 1 197 ? -2.751 7.229 28.806 1.00 30.61 197 VAL A CA 1
ATOM 1549 C C . VAL A 1 197 ? -2.567 6.632 27.414 1.00 30.61 197 VAL A C 1
ATOM 1551 O O . VAL A 1 197 ? -3.446 6.709 26.559 1.00 30.61 197 VAL A O 1
ATOM 1554 N N . LEU A 1 198 ? -1.422 5.990 27.181 1.00 31.70 198 LEU A N 1
ATOM 1555 C CA . LEU A 1 198 ? -1.314 4.956 26.153 1.00 31.70 198 LEU A CA 1
ATOM 1556 C C . LEU A 1 198 ? -0.680 3.721 26.790 1.00 31.70 198 LEU A C 1
ATOM 1558 O O . LEU A 1 198 ? 0.461 3.750 27.242 1.00 31.70 198 LEU A O 1
ATOM 1562 N N . LEU A 1 199 ? -1.481 2.663 26.900 1.00 28.12 199 LEU A N 1
ATOM 1563 C CA . LEU A 1 199 ? -1.133 1.452 27.629 1.00 28.12 199 LEU A CA 1
ATOM 1564 C C . LEU A 1 199 ? -0.009 0.703 26.896 1.00 28.12 199 LEU A C 1
ATOM 1566 O O . LEU A 1 199 ? -0.202 0.220 25.781 1.00 28.12 199 LEU A O 1
ATOM 1570 N N . ILE A 1 200 ? 1.149 0.628 27.547 1.00 23.77 200 ILE A N 1
ATOM 1571 C CA . ILE A 1 200 ? 2.305 -0.191 27.177 1.00 23.77 200 ILE A CA 1
ATOM 1572 C C . ILE A 1 200 ? 2.088 -1.575 27.794 1.00 23.77 200 ILE A C 1
ATOM 1574 O O . ILE A 1 200 ? 1.821 -1.668 28.994 1.00 23.77 200 ILE A O 1
ATOM 1578 N N . ILE A 1 201 ? 2.202 -2.640 27.004 1.00 23.66 201 ILE A N 1
ATOM 1579 C CA . ILE A 1 201 ? 2.369 -3.995 27.538 1.00 23.66 201 ILE A CA 1
ATOM 1580 C C . ILE A 1 201 ? 3.653 -4.555 26.925 1.00 23.66 201 ILE A C 1
ATOM 1582 O O . ILE A 1 201 ? 3.769 -4.601 25.702 1.00 23.66 201 ILE A O 1
ATOM 1586 N N . ASN A 1 202 ? 4.598 -4.873 27.817 1.00 25.34 202 ASN A N 1
ATOM 1587 C CA . ASN A 1 202 ? 5.880 -5.534 27.555 1.00 25.34 202 ASN A CA 1
ATOM 1588 C C . ASN A 1 202 ? 5.699 -6.988 27.117 1.00 25.34 202 ASN A C 1
ATOM 1590 O O . ASN A 1 202 ? 4.729 -7.615 27.607 1.00 25.34 202 ASN A O 1
#